Protein AF-A0A3D1KH87-F1 (afdb_monomer_lite)

Secondary structure (DSSP, 8-state):
-HHHHHHHHHHHHHHHHHHHTT---HHHHHHHHHHHHHHHHHHS-HHHHHHHHHHHHHHHHHHHHHHTT----------TT-TT--EE-TTB-SSS--SGGGTSS-SSS---B--SS--S-TT--EEEEEE-TT--EEEE--EEE--SSS------EEEEEEE--HHHHH-TTS-GGGSEEEEEEE-TTS-SSTT-EEEPPPEEEEEEESEEEEEE--

pLDDT: mean 90.21, std 9.19, range [55.97, 98.69]

Radius of gyration: 31.14 Å; chains: 1; bounding box: 70×43×82 Å

Sequence (218 aa):
MKEACDALDALVKADEEKVANKTATLADTTELLAATRAVRALYVDRDALDAEFAALLDSTKKTYSEALGSKVTLVTNATDDDKNCQLSSNAKEPSEGSFAGLIDGTTSTYFHSIYSAAGPGDGIYHNLQIDLKGNATNSFFYEFTGRNGSYCDTPNKFNIYATNDPDLGSDPNSEDSQWTLVSEVDEPTIPNSAEAHYTSPVIEMDNTYRYIRFSVIG

Foldseek 3Di:
DVVLVVQLVVLVVVQVVCVVVVNDDPVSVVSNVVSVVVCVCVVDVVVVVVVVVVVVVVVCVVCVCVVVVDADPLADAFAPPPPPHFKDKQFWAPPFAGSCQFPVPDLQGHTDGHDPDDGLDPPAFIKIKGQSDPPFAQKDKDKGWFHQDPQGCDFQWKWKWFDADVVQLVDNSHDSVVTHTQDTGHHPVQDSDGGRIDIGDMGGHPDGGRMMMITRDD

Structure (mmCIF, N/CA/C/O backbone):
data_AF-A0A3D1KH87-F1
#
_entry.id   AF-A0A3D1KH87-F1
#
loop_
_atom_site.group_PDB
_atom_site.id
_atom_site.type_symbol
_atom_site.label_atom_id
_atom_site.label_alt_id
_atom_site.label_comp_id
_atom_site.label_asym_id
_atom_site.label_entity_id
_atom_site.label_seq_id
_atom_site.pdbx_PDB_ins_code
_atom_site.Cartn_x
_atom_site.Cartn_y
_atom_site.Cartn_z
_atom_site.occupancy
_atom_site.B_iso_or_equiv
_atom_site.auth_seq_id
_atom_site.auth_comp_id
_atom_site.auth_asym_id
_atom_site.auth_atom_id
_atom_site.pdbx_PDB_model_num
ATOM 1 N N . MET A 1 1 ? -33.265 -1.569 39.944 1.00 83.12 1 MET A N 1
ATOM 2 C CA . MET A 1 1 ? -34.454 -0.763 39.582 1.00 83.12 1 MET A CA 1
ATOM 3 C C . MET A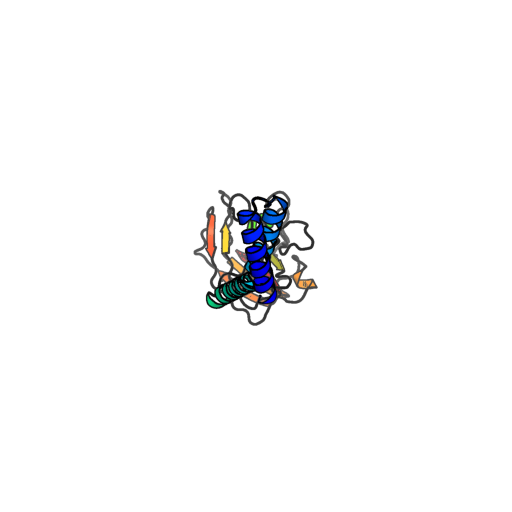 1 1 ? -35.431 -0.643 40.750 1.00 83.12 1 MET A C 1
ATOM 5 O O . MET A 1 1 ? -35.575 0.456 41.259 1.00 83.12 1 MET A O 1
ATOM 9 N N . LYS A 1 2 ? -36.035 -1.748 41.227 1.00 85.44 2 LYS A N 1
ATOM 10 C CA . LYS A 1 2 ? -37.026 -1.732 42.323 1.00 85.44 2 LYS A CA 1
ATOM 11 C C . LYS A 1 2 ? -36.547 -0.985 43.577 1.00 85.44 2 LYS A C 1
ATOM 13 O O . LYS A 1 2 ? -37.225 -0.073 44.017 1.00 85.44 2 LYS A O 1
ATOM 18 N N . GLU A 1 3 ? -35.364 -1.317 44.089 1.00 88.94 3 GLU A N 1
ATOM 19 C CA . GLU A 1 3 ? -34.808 -0.683 45.298 1.00 88.94 3 GLU A CA 1
ATOM 20 C C . GLU A 1 3 ? -34.596 0.833 45.138 1.00 88.94 3 GLU A C 1
ATOM 22 O O . GLU A 1 3 ? -34.863 1.596 46.059 1.00 88.94 3 GLU A O 1
ATOM 27 N N . ALA A 1 4 ? -34.176 1.288 43.952 1.00 89.06 4 ALA A N 1
ATOM 28 C CA . ALA A 1 4 ? -34.006 2.712 43.662 1.00 89.06 4 ALA A CA 1
ATOM 29 C C . ALA A 1 4 ? -35.353 3.447 43.548 1.00 89.06 4 ALA A C 1
ATOM 31 O O . ALA A 1 4 ? -35.460 4.590 43.984 1.00 89.06 4 ALA A O 1
ATOM 32 N N . CYS A 1 5 ? -36.380 2.794 42.994 1.00 89.75 5 CYS A N 1
ATOM 33 C CA . CYS A 1 5 ? -37.744 3.325 42.975 1.00 89.75 5 CYS A CA 1
ATOM 34 C C . CYS A 1 5 ? -38.337 3.398 44.386 1.00 89.75 5 CYS A C 1
ATOM 36 O O . CYS A 1 5 ? -38.860 4.441 44.755 1.00 89.75 5 CYS A O 1
ATOM 38 N N . ASP A 1 6 ? -38.185 2.341 45.191 1.00 94.19 6 ASP A N 1
ATOM 39 C CA . ASP A 1 6 ? -38.659 2.317 46.580 1.00 94.19 6 ASP A CA 1
ATOM 40 C C . ASP A 1 6 ? -37.991 3.438 47.409 1.00 94.19 6 ASP A C 1
ATOM 42 O O . ASP A 1 6 ? -38.647 4.103 48.212 1.00 94.19 6 ASP A O 1
ATOM 46 N N . ALA A 1 7 ? -36.691 3.682 47.193 1.00 92.75 7 ALA A N 1
ATOM 47 C CA . ALA A 1 7 ? -35.950 4.762 47.846 1.00 92.75 7 ALA A CA 1
ATOM 48 C C . ALA A 1 7 ? -36.416 6.160 47.399 1.00 92.75 7 ALA A C 1
ATOM 50 O O . ALA A 1 7 ? -36.548 7.055 48.234 1.00 92.75 7 ALA A O 1
ATOM 51 N N . LEU A 1 8 ? -36.695 6.349 46.104 1.00 94.62 8 LEU A N 1
ATOM 52 C CA . LEU A 1 8 ? -37.249 7.600 45.581 1.00 94.62 8 LEU A CA 1
ATOM 53 C C . LEU A 1 8 ? -38.653 7.865 46.144 1.00 94.62 8 LEU A C 1
ATOM 55 O O . LEU A 1 8 ? -38.916 8.972 46.602 1.00 94.62 8 LEU A O 1
ATOM 59 N N . ASP A 1 9 ? -39.523 6.854 46.182 1.00 95.75 9 ASP A N 1
ATOM 60 C CA . ASP A 1 9 ? -40.878 6.969 46.734 1.00 95.75 9 ASP A CA 1
ATOM 61 C C . ASP A 1 9 ? -40.866 7.332 48.227 1.00 95.75 9 ASP A C 1
ATOM 63 O O . ASP A 1 9 ? -41.700 8.113 48.692 1.00 95.75 9 ASP A O 1
ATOM 67 N N . ALA A 1 10 ? -39.922 6.777 48.994 1.00 94.56 10 ALA A N 1
ATOM 68 C CA . ALA A 1 10 ? -39.749 7.112 50.405 1.00 94.56 10 ALA A CA 1
ATOM 69 C C . ALA A 1 10 ? -39.297 8.569 50.601 1.00 94.56 10 ALA A C 1
ATOM 71 O O . ALA A 1 10 ? -39.829 9.260 51.472 1.00 94.56 10 ALA A O 1
ATOM 72 N N . LEU A 1 11 ? -38.360 9.046 49.774 1.00 96.31 11 LEU A N 1
ATOM 73 C CA . LEU A 1 11 ? -37.877 10.429 49.809 1.00 96.31 11 LEU A CA 1
ATOM 74 C C . LEU A 1 11 ? -38.956 11.430 49.394 1.00 96.31 11 LEU A C 1
ATOM 76 O O . LEU A 1 11 ? -39.132 12.434 50.074 1.00 96.31 11 LEU A O 1
ATOM 80 N N . VAL A 1 12 ? -39.733 11.132 48.348 1.00 95.88 12 VAL A N 1
ATOM 81 C CA . VAL A 1 12 ? -40.860 11.978 47.919 1.00 95.88 12 VAL A CA 1
ATOM 82 C C . VAL A 1 12 ? -41.855 12.175 49.062 1.00 95.88 12 VAL A C 1
ATOM 84 O O . VAL A 1 12 ? -42.206 13.310 49.369 1.00 95.88 12 VAL A O 1
ATOM 87 N N . LYS A 1 13 ? -42.250 11.096 49.751 1.00 96.00 13 LYS A N 1
ATOM 88 C CA . LYS A 1 13 ? -43.166 11.184 50.902 1.00 96.00 13 LYS A CA 1
ATOM 89 C C . LYS A 1 13 ? -42.586 12.012 52.051 1.00 96.00 13 LYS A C 1
ATOM 91 O O . LYS A 1 13 ? -43.291 12.830 52.635 1.00 96.00 13 LYS A O 1
ATOM 96 N N . ALA A 1 14 ? -41.306 11.816 52.371 1.00 94.12 14 ALA A N 1
ATOM 97 C CA . ALA A 1 14 ? -40.639 12.571 53.431 1.00 94.12 14 ALA A CA 1
ATOM 98 C C . ALA A 1 14 ? -40.530 14.069 53.095 1.00 94.12 14 ALA A C 1
ATOM 100 O O . ALA A 1 14 ? -40.721 14.923 53.964 1.00 94.12 14 ALA A O 1
ATOM 101 N N . ASP A 1 15 ? -40.254 14.402 51.836 1.00 95.69 15 ASP A N 1
ATOM 102 C CA . ASP A 1 15 ? -40.135 15.785 51.384 1.00 95.69 15 ASP A CA 1
ATOM 103 C C . ASP A 1 15 ? -41.500 16.479 51.281 1.00 95.69 15 ASP A C 1
ATOM 105 O O . ASP A 1 15 ? -41.604 17.657 51.628 1.00 95.69 15 ASP A O 1
ATOM 109 N N . GLU A 1 16 ? -42.571 15.765 50.917 1.00 94.44 16 GLU A N 1
ATOM 110 C CA . GLU A 1 16 ? -43.953 16.269 50.983 1.00 94.44 16 GLU A CA 1
ATOM 111 C C . GLU A 1 16 ? -44.334 16.705 52.409 1.00 94.44 16 GLU A C 1
ATOM 113 O O . GLU A 1 16 ? -44.883 17.797 52.601 1.00 94.44 16 GLU A O 1
ATOM 118 N N . GLU A 1 17 ? -43.982 15.910 53.426 1.00 94.44 17 GLU A N 1
ATOM 119 C CA . GLU A 1 17 ? -44.198 16.260 54.837 1.00 94.44 17 GLU A CA 1
ATOM 120 C C . GLU A 1 17 ? -43.386 17.493 55.258 1.00 94.44 17 GLU A C 1
ATOM 122 O O . GLU A 1 17 ? -43.904 18.388 55.937 1.00 94.44 17 GLU A O 1
ATOM 127 N N . LYS A 1 18 ? -42.117 17.587 54.842 1.00 93.25 18 LYS A N 1
ATOM 128 C CA . LYS A 1 18 ? -41.263 18.753 55.133 1.00 93.25 18 LYS A CA 1
ATOM 129 C C . LYS A 1 18 ? -41.767 20.022 54.448 1.00 93.25 18 LYS A C 1
ATOM 131 O O . LYS A 1 18 ? -41.725 21.099 55.044 1.00 93.25 18 LYS A O 1
ATOM 136 N N . VAL A 1 19 ? -42.277 19.922 53.222 1.00 93.56 19 VAL A N 1
ATOM 137 C CA . VAL A 1 19 ? -42.893 21.048 52.502 1.00 93.56 19 VAL A CA 1
ATOM 138 C C . VAL A 1 19 ? -44.159 21.512 53.219 1.00 93.56 19 VAL A C 1
ATOM 140 O O . VAL A 1 19 ? -44.301 22.709 53.479 1.00 93.56 19 VAL A O 1
ATOM 143 N N . ALA A 1 20 ? -45.042 20.588 53.609 1.00 94.50 20 ALA A N 1
ATOM 144 C CA . ALA A 1 20 ? -46.263 20.909 54.351 1.00 94.50 20 ALA A CA 1
ATOM 145 C C . ALA A 1 20 ? -45.963 21.617 55.684 1.00 94.50 20 ALA A C 1
ATOM 147 O O . ALA A 1 20 ? -46.640 22.580 56.054 1.00 94.50 20 ALA A O 1
ATOM 148 N N . ASN A 1 21 ? -44.897 21.192 56.365 1.00 95.00 21 ASN A N 1
ATOM 149 C CA . ASN A 1 21 ? -44.450 21.764 57.634 1.00 95.00 21 ASN A CA 1
ATOM 150 C C . ASN A 1 21 ? -43.532 22.990 57.484 1.00 95.00 21 ASN A C 1
ATOM 152 O O . ASN A 1 21 ? -43.135 23.574 58.492 1.00 95.00 21 ASN A O 1
ATOM 156 N N . LYS A 1 22 ? -43.214 23.416 56.252 1.00 94.06 22 LYS A N 1
ATOM 157 C CA . LYS A 1 22 ? -42.279 24.518 55.946 1.00 94.06 22 LYS A CA 1
ATOM 158 C C . LYS A 1 22 ? -40.879 24.321 56.546 1.00 94.06 22 LYS A C 1
ATOM 160 O O . LYS A 1 22 ? -40.219 25.289 56.916 1.00 94.06 22 LYS A O 1
ATOM 165 N N . THR A 1 23 ? -40.430 23.074 56.640 1.00 95.25 23 THR A N 1
ATOM 166 C CA . THR A 1 23 ? -39.118 22.682 57.178 1.00 95.25 23 THR A CA 1
ATOM 167 C C . THR A 1 23 ? -38.153 22.170 56.110 1.00 95.25 23 THR A C 1
ATOM 169 O O . THR A 1 23 ? -37.029 21.814 56.448 1.00 95.25 23 THR A O 1
ATOM 172 N N . ALA A 1 24 ? -38.563 22.140 54.838 1.00 92.00 24 ALA A N 1
ATOM 173 C CA . ALA A 1 24 ? -37.713 21.714 53.730 1.00 92.00 24 ALA A CA 1
ATOM 174 C C . ALA A 1 24 ? -36.464 22.603 53.570 1.00 92.00 24 ALA A C 1
ATOM 176 O O . ALA A 1 24 ? -36.507 23.826 53.727 1.00 92.00 24 ALA A O 1
ATOM 177 N N . THR A 1 25 ? -35.351 21.971 53.220 1.00 94.50 25 THR A N 1
ATOM 178 C CA . THR A 1 25 ? -34.013 22.555 53.120 1.00 94.50 25 THR A CA 1
ATOM 179 C C . THR A 1 25 ? -33.356 22.226 51.776 1.00 94.50 25 THR A C 1
ATOM 181 O O . THR A 1 25 ? -33.839 21.418 50.983 1.00 94.50 25 THR A O 1
ATOM 184 N N . LEU A 1 26 ? -32.194 22.834 51.520 1.00 89.50 26 LEU A N 1
ATOM 185 C CA . LEU A 1 26 ? -31.379 22.524 50.341 1.00 89.50 26 LEU A CA 1
ATOM 186 C C . LEU A 1 26 ? -30.846 21.076 50.344 1.00 89.50 26 LEU A C 1
ATOM 188 O O . LEU A 1 26 ? -30.618 20.506 49.274 1.00 89.50 26 LEU A O 1
ATOM 192 N N . ALA A 1 27 ? -30.654 20.479 51.526 1.00 92.81 27 ALA A N 1
ATOM 193 C CA . ALA A 1 27 ? -30.205 19.093 51.655 1.00 92.81 27 ALA A CA 1
ATOM 194 C C . ALA A 1 27 ? -31.254 18.124 51.093 1.00 92.81 27 ALA A C 1
ATOM 196 O O . ALA A 1 27 ? -30.914 17.265 50.286 1.00 92.81 27 ALA A O 1
ATOM 197 N N . ASP A 1 28 ? -32.530 18.365 51.398 1.00 92.19 28 ASP A N 1
ATOM 198 C CA . ASP A 1 28 ? -33.661 17.565 50.910 1.00 92.19 28 ASP A CA 1
ATOM 199 C C . ASP A 1 28 ? -33.734 17.583 49.373 1.00 92.19 28 ASP A C 1
ATOM 201 O O . ASP A 1 28 ? -33.778 16.549 48.710 1.00 92.19 28 ASP A O 1
ATOM 205 N N . THR A 1 29 ? -33.572 18.770 48.776 1.00 85.19 29 THR A N 1
ATOM 206 C CA . THR A 1 29 ? -33.500 18.917 47.308 1.00 85.19 29 THR A CA 1
ATOM 207 C C . THR A 1 29 ? -32.316 18.152 46.705 1.00 85.19 29 THR A C 1
ATOM 209 O O . THR A 1 29 ? -32.410 17.607 45.602 1.00 85.19 29 THR A O 1
ATOM 212 N N . THR A 1 30 ? -31.185 18.109 47.412 1.00 90.56 30 THR A N 1
ATOM 213 C CA . THR A 1 30 ? -29.976 17.409 46.957 1.00 90.56 30 THR A CA 1
ATOM 214 C C . THR A 1 30 ? -30.171 15.893 46.988 1.00 90.56 30 THR A C 1
ATOM 216 O O . THR A 1 30 ? -29.791 15.208 46.035 1.00 90.56 30 THR A O 1
ATOM 219 N N . GLU A 1 31 ? -30.806 15.371 48.037 1.00 93.50 31 GLU A N 1
ATOM 220 C CA . GLU A 1 31 ? -31.117 13.947 48.194 1.00 93.50 31 GLU A CA 1
ATOM 221 C C . GLU A 1 31 ? -32.151 13.473 47.166 1.00 93.50 31 GLU A C 1
ATOM 223 O O . GLU A 1 31 ? -31.927 12.466 46.487 1.00 93.50 31 GLU A O 1
ATOM 228 N N . LEU A 1 32 ? -33.221 14.245 46.950 1.00 90.81 32 LEU A N 1
ATOM 229 C CA . LEU A 1 32 ? -34.233 13.952 45.933 1.00 90.81 32 LEU A CA 1
ATOM 230 C C . LEU A 1 32 ? -33.633 13.928 44.518 1.00 90.81 32 LEU A C 1
ATOM 232 O O . LEU A 1 32 ? -33.934 13.041 43.711 1.00 90.81 32 LEU A O 1
ATOM 236 N N . LEU A 1 33 ? -32.729 14.867 44.214 1.00 87.56 33 LEU A N 1
ATOM 237 C CA . LEU A 1 33 ? -32.013 14.910 42.937 1.00 87.56 33 LEU A CA 1
ATOM 238 C C . LEU A 1 33 ? -31.090 13.695 42.757 1.00 87.56 33 LEU A C 1
ATOM 240 O O . LEU A 1 33 ? -31.002 13.150 41.654 1.00 87.56 33 LEU A O 1
ATOM 244 N N . ALA A 1 34 ? -30.415 13.255 43.820 1.00 90.25 34 ALA A N 1
ATOM 245 C CA . ALA A 1 34 ? -29.562 12.069 43.794 1.00 90.25 34 ALA A CA 1
ATOM 246 C C . ALA A 1 34 ? -30.377 10.782 43.570 1.00 90.25 34 ALA A C 1
ATOM 248 O O . ALA A 1 34 ? -30.033 9.992 42.688 1.00 90.25 34 ALA A O 1
ATOM 249 N N . ALA A 1 35 ? -31.494 10.606 44.281 1.00 90.00 35 ALA A N 1
ATOM 250 C CA . ALA A 1 35 ? -32.382 9.453 44.115 1.00 90.00 35 ALA A CA 1
ATOM 251 C C . ALA A 1 35 ? -33.020 9.406 42.717 1.00 90.00 35 ALA A C 1
ATOM 253 O O . ALA A 1 35 ? -33.053 8.356 42.072 1.00 90.00 35 ALA A O 1
ATOM 254 N N . THR A 1 36 ? -33.423 10.564 42.188 1.00 86.38 36 THR A N 1
ATOM 255 C CA . THR A 1 36 ? -33.933 10.685 40.813 1.00 86.38 36 THR A CA 1
ATOM 256 C C . THR A 1 36 ? -32.880 10.264 39.782 1.00 86.38 36 THR A C 1
ATOM 258 O O . THR A 1 36 ? -33.194 9.568 38.813 1.00 86.38 36 THR A O 1
ATOM 261 N N . ARG A 1 37 ? -31.606 10.638 39.980 1.00 85.12 37 ARG A N 1
ATOM 262 C CA . ARG A 1 37 ? -30.495 10.207 39.110 1.00 85.12 37 ARG A CA 1
ATOM 263 C C . ARG A 1 37 ? -30.241 8.702 39.196 1.00 85.12 37 ARG A C 1
ATOM 265 O O . ARG A 1 37 ? -30.000 8.092 38.159 1.00 85.12 37 ARG A O 1
ATOM 272 N N . ALA A 1 38 ? -30.341 8.107 40.384 1.00 85.56 38 ALA A N 1
ATOM 273 C CA . ALA A 1 38 ? -30.165 6.668 40.579 1.00 85.56 38 ALA A CA 1
ATOM 274 C C . ALA A 1 38 ? -31.243 5.845 39.852 1.00 85.56 38 ALA A C 1
ATOM 276 O O . ALA A 1 38 ? -30.922 4.868 39.178 1.00 85.56 38 ALA A O 1
ATOM 277 N N . VAL A 1 39 ? -32.511 6.273 39.907 1.00 84.56 39 VAL A N 1
ATOM 278 C CA . VAL A 1 39 ? -33.587 5.652 39.112 1.00 84.56 39 VAL A CA 1
ATOM 279 C C . VAL A 1 39 ? -33.320 5.824 37.618 1.00 84.56 39 VAL A C 1
ATOM 281 O O . VAL A 1 39 ? -33.422 4.862 36.863 1.00 84.56 39 VAL A O 1
ATOM 284 N N . ARG A 1 40 ? -32.919 7.023 37.179 1.00 81.12 40 ARG A N 1
ATOM 285 C CA . ARG A 1 40 ? -32.660 7.316 35.760 1.00 81.12 40 ARG A CA 1
ATOM 286 C C . ARG A 1 40 ? -31.506 6.499 35.170 1.00 81.12 40 ARG A C 1
ATOM 288 O O . ARG A 1 40 ? -31.594 6.131 34.004 1.00 81.12 40 ARG A O 1
ATOM 295 N N . ALA A 1 41 ? -30.474 6.206 35.958 1.00 77.00 41 ALA A N 1
ATOM 296 C CA . ALA A 1 41 ? -29.354 5.351 35.559 1.00 77.00 41 ALA A CA 1
ATOM 297 C C . ALA A 1 41 ? -29.753 3.873 35.386 1.00 77.00 41 ALA A C 1
ATOM 299 O O . ALA A 1 41 ? -29.131 3.161 34.612 1.00 77.00 41 ALA A O 1
ATOM 300 N N . LEU A 1 42 ? -30.799 3.415 36.086 1.00 77.88 42 LEU A N 1
ATOM 301 C CA . LEU A 1 42 ? -31.300 2.034 36.017 1.00 77.88 42 LEU A CA 1
ATOM 302 C C . LEU A 1 42 ? -32.488 1.866 35.058 1.00 77.88 42 LEU A C 1
ATOM 304 O O . LEU A 1 42 ? -32.796 0.745 34.660 1.00 77.88 42 LEU A O 1
ATOM 308 N N . TYR A 1 43 ? -33.184 2.960 34.731 1.00 71.31 43 TYR A N 1
ATOM 309 C CA . TYR A 1 43 ? -34.368 2.964 33.865 1.00 71.31 43 TYR A CA 1
ATOM 310 C C . TYR A 1 43 ? -34.020 2.694 32.398 1.00 71.31 43 TYR A C 1
ATOM 312 O O . TYR A 1 43 ? -34.811 2.104 31.668 1.00 71.31 43 TYR A O 1
ATOM 320 N N . VAL A 1 44 ? -32.827 3.108 31.976 1.00 70.94 44 VAL A N 1
ATOM 321 C CA . VAL A 1 44 ? -32.215 2.718 30.708 1.00 70.94 44 VAL A CA 1
ATOM 322 C C . VAL A 1 44 ? -30.753 2.464 31.019 1.00 70.94 44 VAL A C 1
ATOM 324 O O . VAL A 1 44 ? -30.056 3.399 31.410 1.00 70.94 44 VAL A O 1
ATOM 327 N N . ASP A 1 45 ? -30.305 1.223 30.850 1.00 77.31 45 ASP A N 1
ATOM 328 C CA . ASP A 1 45 ? -28.885 0.880 30.889 1.00 77.31 45 ASP A CA 1
ATOM 329 C C . ASP A 1 45 ? -28.219 1.472 29.641 1.00 77.31 45 ASP A C 1
ATOM 331 O O . ASP A 1 45 ? -28.062 0.819 28.609 1.00 77.31 45 ASP A O 1
ATOM 335 N N . ARG A 1 46 ? -27.972 2.787 29.686 1.00 70.69 46 ARG A N 1
ATOM 336 C CA . ARG A 1 46 ? -27.433 3.533 28.545 1.00 70.69 46 ARG A CA 1
ATOM 337 C C . ARG A 1 46 ? -26.037 3.048 28.203 1.00 70.69 46 ARG A C 1
ATOM 339 O O . ARG A 1 46 ? -25.709 3.035 27.031 1.00 70.69 46 ARG A O 1
ATOM 346 N N . ASP A 1 47 ? -25.280 2.595 29.196 1.00 74.44 47 ASP A N 1
ATOM 347 C CA . ASP A 1 47 ? -23.942 2.057 28.993 1.00 74.44 47 ASP A CA 1
ATOM 348 C C . ASP A 1 47 ? -24.004 0.730 28.222 1.00 74.44 47 ASP A C 1
ATOM 350 O O . ASP A 1 47 ? -23.274 0.556 27.246 1.00 74.44 47 ASP A O 1
ATOM 354 N N . ALA A 1 48 ? -24.920 -0.180 28.583 1.00 80.12 48 ALA A N 1
ATOM 355 C CA . ALA A 1 48 ? -25.143 -1.403 27.811 1.00 80.12 48 ALA A CA 1
ATOM 356 C C . ALA A 1 48 ? -25.671 -1.110 26.402 1.00 80.12 48 ALA A C 1
ATOM 358 O O . ALA A 1 48 ? -25.225 -1.732 25.441 1.00 80.12 48 ALA A O 1
ATOM 359 N N . LEU A 1 49 ? -26.581 -0.144 26.265 1.00 77.44 49 LEU A N 1
ATOM 360 C CA . LEU A 1 49 ? -27.136 0.252 24.972 1.00 77.44 49 LEU A CA 1
ATOM 361 C C . LEU A 1 49 ? -26.083 0.915 24.068 1.00 77.44 49 LEU A C 1
ATOM 363 O O . LEU A 1 49 ? -26.034 0.632 22.876 1.00 77.44 49 LEU A O 1
ATOM 367 N N . ASP A 1 50 ? -25.222 1.769 24.619 1.00 78.50 50 ASP A N 1
ATOM 368 C CA . ASP A 1 50 ? -24.124 2.409 23.892 1.00 78.50 50 ASP A CA 1
ATOM 369 C C . ASP A 1 50 ? -23.069 1.370 23.483 1.00 78.50 50 ASP A C 1
ATOM 371 O O . ASP A 1 50 ? -22.562 1.416 22.360 1.00 78.50 50 ASP A O 1
ATOM 375 N N . ALA A 1 51 ? -22.785 0.385 24.343 1.00 76.62 51 ALA A N 1
ATOM 376 C CA . ALA A 1 51 ? -21.928 -0.749 24.005 1.00 76.62 51 ALA A CA 1
ATOM 377 C C . ALA A 1 51 ? -22.535 -1.616 22.888 1.00 76.62 51 ALA A C 1
ATOM 379 O O . ALA A 1 51 ? -21.829 -2.015 21.960 1.00 76.62 51 ALA A O 1
ATOM 380 N N . GLU A 1 52 ? -23.843 -1.871 22.939 1.00 85.25 52 GLU A N 1
ATOM 381 C CA . GLU A 1 52 ? -24.566 -2.617 21.910 1.00 85.25 52 GLU A CA 1
ATOM 382 C C . GLU A 1 52 ? -24.592 -1.850 20.581 1.00 85.25 52 GLU A C 1
ATOM 384 O O . GLU A 1 52 ? -24.305 -2.432 19.537 1.00 85.25 52 GLU A O 1
ATOM 389 N N . PHE A 1 53 ? -24.826 -0.534 20.599 1.00 80.50 53 PHE A N 1
ATOM 390 C CA . PHE A 1 53 ? -24.752 0.307 19.403 1.00 80.50 53 PHE A CA 1
ATOM 391 C C . PHE A 1 53 ? -23.341 0.405 18.826 1.00 80.50 53 PHE A C 1
ATOM 393 O O . PHE A 1 53 ? -23.195 0.383 17.604 1.00 80.50 53 PHE A O 1
ATOM 400 N N . ALA A 1 54 ? -22.305 0.480 19.662 1.00 79.00 54 ALA A N 1
ATOM 401 C CA . ALA A 1 54 ? -20.920 0.444 19.205 1.00 79.00 54 ALA A CA 1
ATOM 402 C C . ALA A 1 54 ? -20.598 -0.895 18.523 1.00 79.00 54 ALA A C 1
ATOM 404 O O . ALA A 1 54 ? -20.059 -0.907 17.417 1.00 79.00 54 ALA A O 1
ATOM 405 N N . ALA A 1 55 ? -21.015 -2.014 19.124 1.00 81.00 55 ALA A N 1
ATOM 406 C CA . ALA A 1 55 ? -20.859 -3.342 18.537 1.00 81.00 55 ALA A CA 1
ATOM 407 C C . ALA A 1 55 ? -21.644 -3.490 17.223 1.00 81.00 55 ALA A C 1
ATOM 409 O O . ALA A 1 55 ? -21.133 -4.059 16.255 1.00 81.00 55 ALA A O 1
ATOM 410 N N . LEU A 1 56 ? -22.864 -2.945 17.153 1.00 85.19 56 LEU A N 1
ATOM 411 C CA . LEU A 1 56 ? -23.666 -2.932 15.931 1.00 85.19 56 LEU A CA 1
ATOM 412 C C . LEU A 1 56 ? -23.006 -2.086 14.841 1.00 85.19 56 LEU A C 1
ATOM 414 O O . LEU A 1 56 ? -22.979 -2.503 13.687 1.00 85.19 56 LEU A O 1
ATOM 418 N N . LEU A 1 57 ? -22.462 -0.919 15.189 1.00 82.31 57 LEU A N 1
ATOM 419 C CA . LEU A 1 57 ? -21.761 -0.038 14.260 1.00 82.31 57 LEU A CA 1
ATOM 420 C C . LEU A 1 57 ? -20.501 -0.710 13.706 1.00 82.31 57 LEU A C 1
ATOM 422 O O . LEU A 1 57 ? -20.270 -0.653 12.500 1.00 82.31 57 LEU A O 1
ATOM 426 N N . ASP A 1 58 ? -19.720 -1.379 14.550 1.00 78.25 58 ASP A N 1
ATOM 427 C CA . ASP A 1 58 ? -18.525 -2.114 14.126 1.00 78.25 58 ASP A CA 1
ATOM 428 C C . ASP A 1 58 ? -18.877 -3.326 13.259 1.00 78.25 58 ASP A C 1
ATOM 430 O O . ASP A 1 58 ? -18.278 -3.522 12.200 1.00 78.25 58 ASP A O 1
ATOM 434 N N . SER A 1 59 ? -19.907 -4.088 13.637 1.00 71.69 59 SER A N 1
ATOM 435 C CA . SER A 1 59 ? -20.445 -5.180 12.819 1.00 71.69 59 SER A CA 1
ATOM 436 C C . SER A 1 59 ? -20.964 -4.674 11.471 1.00 71.69 59 SER A C 1
ATOM 438 O O . SER A 1 59 ? -20.702 -5.278 10.432 1.00 71.69 59 SER A O 1
ATOM 440 N N . THR A 1 60 ? -21.633 -3.518 11.459 1.00 70.12 60 THR A N 1
ATOM 441 C CA . THR A 1 60 ? -22.153 -2.893 10.237 1.00 70.12 60 THR A CA 1
ATOM 442 C C . THR A 1 60 ? -21.019 -2.397 9.351 1.00 70.12 60 THR A C 1
ATOM 444 O O . THR A 1 60 ? -21.066 -2.645 8.156 1.00 70.12 60 THR A O 1
ATOM 447 N N . LYS A 1 61 ? -19.972 -1.765 9.900 1.00 66.75 61 LYS A N 1
ATOM 448 C CA . LYS A 1 61 ? -18.774 -1.366 9.138 1.00 66.75 61 LYS A CA 1
ATOM 449 C C . LYS A 1 61 ? -18.066 -2.574 8.540 1.00 66.75 61 LYS A C 1
ATOM 451 O O . LYS A 1 61 ? -17.726 -2.548 7.366 1.00 66.75 61 LYS A O 1
ATOM 456 N N . LYS A 1 62 ? -17.878 -3.635 9.328 1.00 63.97 62 LYS A N 1
ATOM 457 C CA . LYS A 1 62 ? -17.259 -4.883 8.873 1.00 63.97 62 LYS A CA 1
ATOM 458 C C . LYS A 1 62 ? -18.069 -5.520 7.744 1.00 63.97 62 LYS A C 1
ATOM 460 O O . LYS A 1 62 ? -17.528 -5.768 6.675 1.00 63.97 62 LYS A O 1
ATOM 465 N N . THR A 1 63 ? -19.372 -5.686 7.955 1.00 68.00 63 THR A N 1
ATOM 466 C CA . THR A 1 63 ? -20.291 -6.254 6.960 1.00 68.00 63 THR A CA 1
ATOM 467 C C . THR A 1 63 ? -20.389 -5.365 5.720 1.00 68.00 63 THR A C 1
ATOM 469 O O . THR A 1 63 ? -20.442 -5.878 4.615 1.00 68.00 63 THR A O 1
ATOM 472 N N . TYR A 1 64 ? -20.375 -4.037 5.870 1.00 62.66 64 TYR A N 1
ATOM 473 C CA . TYR A 1 64 ? -20.357 -3.077 4.762 1.00 62.66 64 TYR A CA 1
ATOM 474 C C . TYR A 1 64 ? -19.068 -3.192 3.936 1.00 62.66 64 TYR A C 1
ATOM 476 O O . TYR A 1 64 ? -19.137 -3.240 2.710 1.00 62.66 64 TYR A O 1
ATOM 484 N N . SER A 1 65 ? -17.907 -3.306 4.588 1.00 56.28 65 SER A N 1
ATOM 485 C CA . SER A 1 65 ? -16.614 -3.527 3.926 1.00 56.28 65 SER A CA 1
ATOM 486 C C . SER A 1 65 ? -16.548 -4.877 3.204 1.00 56.28 65 SER A C 1
ATOM 488 O O . SER A 1 65 ? -16.070 -4.939 2.073 1.00 56.28 65 SER A O 1
ATOM 490 N N . GLU A 1 66 ? -17.065 -5.940 3.826 1.00 58.22 66 GLU A N 1
ATOM 491 C CA . GLU A 1 66 ? -17.127 -7.293 3.254 1.00 58.22 66 GLU A CA 1
ATOM 492 C C . GLU A 1 66 ? -18.142 -7.391 2.097 1.00 58.22 66 GLU A C 1
ATOM 494 O O . GLU A 1 66 ? -17.851 -7.997 1.070 1.00 58.22 66 GLU A O 1
ATOM 499 N N . ALA A 1 67 ? -19.318 -6.765 2.224 1.00 57.56 67 ALA A N 1
ATOM 500 C CA . ALA A 1 67 ? -20.411 -6.857 1.251 1.00 57.56 67 ALA A CA 1
ATOM 501 C C . ALA A 1 67 ? -20.208 -5.997 -0.005 1.00 57.56 67 ALA A C 1
ATOM 503 O O . ALA A 1 67 ? -20.795 -6.299 -1.043 1.00 57.56 67 ALA A O 1
ATOM 504 N N . LEU A 1 68 ? -19.405 -4.932 0.070 1.00 56.28 68 LEU A N 1
ATOM 505 C CA . LEU A 1 68 ? -19.124 -4.063 -1.079 1.00 56.28 68 LEU A CA 1
ATOM 506 C C . LEU A 1 68 ? -17.844 -4.423 -1.838 1.00 56.28 68 LEU A C 1
ATOM 508 O O . LEU A 1 68 ? -17.546 -3.758 -2.827 1.00 56.28 68 LEU A O 1
ATOM 512 N N . GLY A 1 69 ? -17.072 -5.423 -1.389 1.00 56.59 69 GLY A N 1
ATOM 513 C CA . GLY A 1 69 ? -15.756 -5.714 -1.978 1.00 56.59 69 GLY A CA 1
ATOM 514 C C . GLY A 1 69 ? -14.843 -4.481 -1.982 1.00 56.59 69 GLY A C 1
ATOM 515 O O . GLY A 1 69 ? -14.097 -4.250 -2.931 1.00 56.59 69 GLY A O 1
ATOM 516 N N . SER A 1 70 ? -14.989 -3.615 -0.975 1.00 55.97 70 SER A N 1
ATOM 517 C CA . SER A 1 70 ? -14.488 -2.245 -1.040 1.00 55.97 70 SER A CA 1
ATOM 518 C C . SER A 1 70 ? -12.982 -2.201 -0.805 1.00 55.97 70 SER A C 1
ATOM 520 O O . SER A 1 70 ? -12.487 -2.800 0.146 1.00 55.97 70 SER A O 1
ATOM 522 N N . LYS A 1 71 ? -12.288 -1.439 -1.660 1.00 67.50 71 LYS A N 1
ATOM 523 C CA . LYS A 1 71 ? -10.862 -1.079 -1.624 1.00 67.50 71 LYS A CA 1
ATOM 524 C C . LYS A 1 71 ? -10.284 -1.076 -0.194 1.00 67.50 71 LYS A C 1
ATOM 526 O O . LYS A 1 71 ? -10.414 -0.083 0.519 1.00 67.50 71 LYS A O 1
ATOM 531 N N . VAL A 1 72 ? -9.660 -2.173 0.240 1.00 77.56 72 VAL A N 1
ATOM 532 C CA . VAL A 1 72 ? -8.913 -2.201 1.506 1.00 77.56 72 VAL A CA 1
ATOM 533 C C . VAL A 1 72 ? -7.561 -1.554 1.244 1.00 77.56 72 VAL A C 1
ATOM 535 O O . VAL A 1 72 ? -6.802 -2.028 0.403 1.00 77.56 72 VAL A O 1
ATOM 538 N N . THR A 1 73 ? -7.249 -0.468 1.947 1.00 86.12 73 THR A N 1
ATOM 539 C CA . THR A 1 73 ? -5.924 0.150 1.865 1.00 86.12 73 THR A CA 1
ATOM 540 C C . THR A 1 73 ? -4.882 -0.813 2.429 1.00 86.12 73 THR A C 1
ATOM 542 O O . THR A 1 73 ? -4.847 -1.060 3.633 1.00 86.12 73 THR A O 1
ATOM 545 N N . LEU A 1 74 ? -4.026 -1.355 1.561 1.00 91.56 74 LEU A N 1
ATOM 546 C CA . LEU A 1 74 ? -2.974 -2.293 1.963 1.00 91.56 74 LEU A CA 1
ATOM 547 C C . LEU A 1 74 ? -1.659 -1.598 2.353 1.00 91.56 74 LEU A C 1
ATOM 549 O O . LEU A 1 74 ? -0.863 -2.154 3.113 1.00 91.56 74 LEU A O 1
ATOM 553 N N . VAL A 1 75 ? -1.440 -0.376 1.858 1.00 94.94 75 VAL A N 1
ATOM 554 C CA . VAL A 1 75 ? -0.255 0.444 2.139 1.00 94.94 75 VAL A CA 1
ATOM 555 C C . VAL A 1 75 ? -0.671 1.646 2.976 1.00 94.94 75 VAL A C 1
ATOM 557 O O . VAL A 1 75 ? -1.386 2.526 2.512 1.00 94.94 75 VAL A O 1
ATOM 560 N N . THR A 1 76 ? -0.230 1.664 4.228 1.00 94.31 76 THR A N 1
ATOM 561 C CA . THR A 1 76 ? -0.576 2.688 5.229 1.00 94.31 76 THR A CA 1
ATOM 562 C C . THR A 1 76 ? 0.635 3.417 5.795 1.00 94.31 76 THR A C 1
ATOM 564 O O . THR A 1 76 ? 0.485 4.519 6.314 1.00 94.31 76 THR A O 1
ATOM 567 N N . ASN A 1 77 ? 1.832 2.832 5.693 1.00 95.00 77 ASN A N 1
ATOM 568 C CA . ASN A 1 77 ? 3.069 3.483 6.101 1.00 95.00 77 ASN A CA 1
ATOM 569 C C . ASN A 1 77 ? 4.063 3.526 4.943 1.00 95.00 77 ASN A C 1
ATOM 571 O O . ASN A 1 77 ? 4.604 2.498 4.536 1.00 95.00 77 ASN A O 1
ATOM 575 N N . ALA A 1 78 ? 4.321 4.734 4.464 1.00 97.12 78 ALA A N 1
ATOM 576 C CA . ALA A 1 78 ? 5.286 5.034 3.420 1.00 97.12 78 ALA A CA 1
ATOM 577 C C . ALA A 1 78 ? 6.312 6.074 3.904 1.00 97.12 78 ALA A C 1
ATOM 579 O O . ALA A 1 78 ? 6.822 6.862 3.121 1.00 97.12 78 ALA A O 1
ATOM 580 N N . THR A 1 79 ? 6.571 6.137 5.212 1.00 96.75 79 THR A N 1
ATOM 581 C CA . THR A 1 79 ? 7.534 7.090 5.771 1.00 96.75 79 THR A CA 1
ATOM 582 C C . THR A 1 79 ? 8.949 6.608 5.478 1.00 96.75 79 THR A C 1
ATOM 584 O O . THR A 1 79 ? 9.356 5.555 5.968 1.00 96.75 79 THR A O 1
ATOM 587 N N . ASP A 1 80 ? 9.702 7.376 4.695 1.00 93.88 80 ASP A N 1
ATOM 588 C CA . ASP A 1 80 ? 11.125 7.138 4.455 1.00 93.88 80 ASP A CA 1
ATOM 589 C C . ASP A 1 80 ? 11.889 6.976 5.785 1.00 93.88 80 ASP A C 1
ATOM 591 O O . ASP A 1 80 ? 11.576 7.631 6.781 1.00 93.88 80 ASP A O 1
ATOM 595 N N . ASP A 1 81 ? 12.864 6.064 5.813 1.00 91.56 81 ASP A N 1
ATOM 596 C CA . ASP A 1 81 ? 13.673 5.690 6.987 1.00 91.56 81 ASP A CA 1
ATOM 597 C C . ASP A 1 81 ? 12.917 5.087 8.195 1.00 91.56 81 ASP A C 1
ATOM 599 O O . ASP A 1 81 ? 13.550 4.654 9.166 1.00 91.56 81 ASP A O 1
ATOM 603 N N . ASP A 1 82 ? 11.583 4.972 8.162 1.00 94.94 82 ASP A N 1
ATOM 604 C CA . ASP A 1 82 ? 10.856 4.186 9.161 1.00 94.94 82 ASP A CA 1
ATOM 605 C C . ASP A 1 82 ? 11.135 2.692 8.944 1.00 94.94 82 ASP A C 1
ATOM 607 O O . ASP A 1 82 ? 10.880 2.129 7.880 1.00 94.94 82 ASP A O 1
ATOM 611 N N . LYS A 1 83 ? 11.584 2.002 9.998 1.00 91.00 83 LYS A N 1
ATOM 612 C CA . LYS A 1 83 ? 11.758 0.539 10.011 1.00 91.00 83 LYS A CA 1
ATOM 613 C C . LYS A 1 83 ? 10.484 -0.232 9.629 1.00 91.00 83 LYS A C 1
ATOM 615 O O . LYS A 1 83 ? 10.552 -1.396 9.242 1.00 91.00 83 LYS A O 1
ATOM 620 N N . ASN A 1 84 ? 9.319 0.389 9.809 1.00 92.62 84 ASN A N 1
ATOM 621 C CA . ASN A 1 84 ? 8.012 -0.165 9.483 1.00 92.62 84 ASN A CA 1
ATOM 622 C C . ASN A 1 84 ? 7.473 0.331 8.137 1.00 92.62 84 ASN A C 1
ATOM 624 O O . ASN A 1 84 ? 6.333 -0.014 7.810 1.00 92.62 84 ASN A O 1
ATOM 628 N N . CYS A 1 85 ? 8.249 1.105 7.369 1.00 96.00 85 CYS A N 1
ATOM 629 C CA . CYS A 1 85 ? 7.880 1.481 6.012 1.00 96.00 85 CYS A CA 1
ATOM 630 C C . CYS A 1 85 ? 7.529 0.220 5.214 1.00 96.00 85 CYS A C 1
ATOM 632 O O . CYS A 1 85 ? 8.150 -0.846 5.347 1.00 96.00 85 CYS A O 1
ATOM 634 N N . GLN A 1 86 ? 6.455 0.325 4.445 1.00 98.19 86 GLN A N 1
ATOM 635 C CA . GLN A 1 86 ? 5.985 -0.740 3.575 1.00 98.19 86 GLN A CA 1
ATOM 636 C C . GLN A 1 86 ? 6.603 -0.642 2.187 1.00 98.19 86 GLN A C 1
ATOM 638 O O . GLN A 1 86 ? 6.450 -1.584 1.426 1.00 98.19 86 GLN A O 1
ATOM 643 N N . LEU A 1 87 ? 7.277 0.460 1.856 1.00 98.38 87 LEU A N 1
ATOM 644 C CA . LEU A 1 87 ? 7.794 0.722 0.521 1.00 98.38 87 LEU A CA 1
ATOM 645 C C . LEU A 1 87 ? 9.321 0.712 0.498 1.00 98.38 87 LEU A C 1
ATOM 647 O O . LEU A 1 87 ? 9.982 1.237 1.395 1.00 98.38 87 LEU A O 1
ATOM 651 N N . SER A 1 88 ? 9.871 0.123 -0.556 1.00 97.62 88 SER A N 1
ATOM 652 C CA . SER A 1 88 ? 11.289 0.184 -0.899 1.00 97.62 88 SER A CA 1
ATOM 653 C C . SER A 1 88 ? 11.459 0.238 -2.418 1.00 97.62 88 SER A C 1
ATOM 655 O O . SER A 1 88 ? 10.524 -0.011 -3.178 1.00 97.62 88 SER A O 1
ATOM 657 N N . SER A 1 89 ? 12.646 0.623 -2.879 1.00 97.19 89 SER A N 1
ATOM 658 C CA . SER A 1 89 ? 12.968 0.724 -4.304 1.00 97.19 89 SER A CA 1
ATOM 659 C C . SER A 1 89 ? 14.472 0.575 -4.503 1.00 97.19 89 SER A C 1
ATOM 661 O O . SER A 1 89 ? 15.250 1.064 -3.680 1.00 97.19 89 SER A O 1
ATOM 663 N N . ASN A 1 90 ? 14.886 -0.065 -5.596 1.00 96.62 90 ASN A N 1
ATOM 664 C CA . ASN A 1 90 ? 16.293 -0.135 -6.014 1.00 96.62 90 ASN A CA 1
ATOM 665 C C . ASN A 1 90 ? 16.806 1.165 -6.646 1.00 96.62 90 ASN A C 1
ATOM 667 O O . ASN A 1 90 ? 17.993 1.303 -6.925 1.00 96.62 90 ASN A O 1
ATOM 671 N N . ALA A 1 91 ? 15.904 2.105 -6.905 1.00 95.75 91 ALA A N 1
ATOM 672 C CA . ALA A 1 91 ? 16.163 3.259 -7.737 1.00 95.75 91 ALA A CA 1
ATOM 673 C C . ALA A 1 91 ? 15.451 4.491 -7.178 1.00 95.75 91 ALA A C 1
ATOM 675 O O . ALA A 1 91 ? 14.939 5.285 -7.950 1.00 95.75 91 ALA A O 1
ATOM 676 N N . LYS A 1 92 ? 15.367 4.677 -5.855 1.00 95.75 92 LYS A N 1
ATOM 677 C CA . LYS A 1 92 ? 14.811 5.920 -5.297 1.00 95.75 92 LYS A CA 1
ATOM 678 C C . LYS A 1 92 ? 15.727 7.104 -5.637 1.00 95.75 92 LYS A C 1
ATOM 680 O O . LYS A 1 92 ? 16.931 7.043 -5.397 1.00 95.75 92 LYS A O 1
ATOM 685 N N . GLU A 1 93 ? 15.156 8.203 -6.125 1.00 95.44 93 GLU A N 1
ATOM 686 C CA . GLU A 1 93 ? 15.888 9.458 -6.313 1.00 95.44 93 GLU A CA 1
ATOM 687 C C . GLU A 1 93 ? 16.375 10.017 -4.952 1.00 95.44 93 GLU A C 1
ATOM 689 O O . GLU A 1 93 ? 15.582 10.145 -4.006 1.00 95.44 93 GLU A O 1
ATOM 694 N N . PRO A 1 94 ? 17.680 10.330 -4.807 1.00 92.88 94 PRO A N 1
ATOM 695 C CA . PRO A 1 94 ? 18.245 10.797 -3.539 1.00 92.88 94 PRO A CA 1
ATOM 696 C C . PRO A 1 94 ? 17.887 12.244 -3.188 1.00 92.88 94 PRO A C 1
ATOM 698 O O . PRO A 1 94 ? 17.916 12.603 -2.012 1.00 92.88 94 PRO A O 1
ATOM 701 N N . SER A 1 95 ? 17.605 13.087 -4.185 1.00 93.62 95 SER A N 1
ATOM 702 C CA . SER A 1 95 ? 17.491 14.540 -3.994 1.00 93.62 95 SER A CA 1
ATOM 703 C C . SER A 1 95 ? 16.057 15.074 -3.973 1.00 93.62 95 SER A C 1
ATOM 705 O O . SER A 1 95 ? 15.824 16.182 -3.487 1.00 93.62 95 SER A O 1
ATOM 707 N N . GLU A 1 96 ? 15.092 14.295 -4.459 1.00 93.62 96 GLU A N 1
ATOM 708 C CA . GLU A 1 96 ? 13.683 14.669 -4.500 1.00 93.62 96 GLU A CA 1
ATOM 709 C C . GLU A 1 96 ? 12.762 13.450 -4.407 1.00 93.62 96 GLU A C 1
ATOM 711 O O . GLU A 1 96 ? 13.175 12.309 -4.612 1.00 93.62 96 GLU A O 1
ATOM 716 N N . GLY A 1 97 ? 11.494 13.719 -4.100 1.00 94.56 97 GLY A N 1
ATOM 717 C CA . GLY A 1 97 ? 10.471 12.697 -3.942 1.00 94.56 97 GLY A CA 1
ATOM 718 C C . GLY A 1 97 ? 10.641 11.829 -2.691 1.00 94.56 97 GLY A C 1
ATOM 719 O O . GLY A 1 97 ? 11.734 11.621 -2.151 1.00 94.56 97 GLY A O 1
ATOM 720 N N . SER A 1 98 ? 9.521 11.309 -2.212 1.00 97.12 98 SER A N 1
ATOM 721 C CA . SER A 1 98 ? 9.446 10.451 -1.030 1.00 97.12 98 SER A CA 1
ATOM 722 C C . SER A 1 98 ? 8.442 9.334 -1.265 1.00 97.12 98 SER A C 1
ATOM 724 O O . SER A 1 98 ? 7.562 9.443 -2.122 1.00 97.12 98 SER A O 1
ATOM 726 N N . PHE A 1 99 ? 8.552 8.255 -0.496 1.00 98.25 99 PHE A N 1
ATOM 727 C CA . PHE A 1 99 ? 7.534 7.207 -0.523 1.00 98.25 99 PHE A CA 1
ATOM 728 C C . PHE A 1 99 ? 6.192 7.741 -0.008 1.00 98.25 99 PHE A C 1
ATOM 730 O O . PHE A 1 99 ? 5.143 7.388 -0.544 1.00 98.25 99 PHE A O 1
ATOM 737 N N . ALA A 1 100 ? 6.218 8.648 0.973 1.00 97.25 100 ALA A N 1
ATOM 738 C CA . ALA A 1 100 ? 5.017 9.248 1.550 1.00 97.25 100 ALA A CA 1
ATOM 739 C C . ALA A 1 100 ? 4.159 9.977 0.503 1.00 97.25 100 ALA A C 1
ATOM 741 O O . ALA A 1 100 ? 2.932 9.925 0.587 1.00 97.25 100 ALA A O 1
ATOM 742 N N . GLY A 1 101 ? 4.792 10.563 -0.521 1.00 96.25 101 GLY A N 1
ATOM 743 C CA . GLY A 1 101 ? 4.106 11.217 -1.639 1.00 96.25 101 GLY A CA 1
ATOM 744 C C . GLY A 1 101 ? 3.248 10.289 -2.507 1.00 96.25 101 GLY A C 1
ATOM 745 O O . GLY A 1 101 ? 2.531 10.770 -3.372 1.00 96.25 101 GLY A O 1
ATOM 746 N N . LEU A 1 102 ? 3.302 8.966 -2.311 1.00 96.19 102 LEU A N 1
ATOM 747 C CA . LEU A 1 102 ? 2.418 8.016 -2.998 1.00 96.19 102 LEU A CA 1
ATOM 748 C C . LEU A 1 102 ? 1.054 7.854 -2.312 1.00 96.19 102 LEU A C 1
ATOM 750 O O . LEU A 1 102 ? 0.115 7.384 -2.949 1.00 96.19 102 LEU A O 1
ATOM 754 N N . ILE A 1 103 ? 0.939 8.184 -1.019 1.00 95.00 103 ILE A N 1
ATOM 755 C CA . ILE A 1 103 ? -0.255 7.876 -0.206 1.00 95.00 103 ILE A CA 1
ATOM 756 C C . ILE A 1 103 ? -0.756 9.052 0.646 1.00 95.00 103 ILE A C 1
ATOM 758 O O . ILE A 1 103 ? -1.633 8.866 1.489 1.00 95.00 103 ILE A O 1
ATOM 762 N N . ASP A 1 104 ? -0.222 10.258 0.460 1.00 93.94 104 ASP A N 1
ATOM 763 C CA . ASP A 1 104 ? -0.597 11.446 1.243 1.00 93.94 104 ASP A CA 1
ATOM 764 C C . ASP A 1 104 ? -1.850 12.178 0.718 1.00 93.94 104 ASP A C 1
ATOM 766 O O . ASP A 1 104 ? -2.321 13.137 1.333 1.00 93.94 104 ASP A O 1
ATOM 770 N N . GLY A 1 105 ? -2.428 11.693 -0.386 1.00 91.19 105 GLY A N 1
ATOM 771 C CA . GLY A 1 105 ? -3.696 12.171 -0.935 1.00 91.19 105 GLY A CA 1
ATOM 772 C C . GLY A 1 105 ? -3.592 13.455 -1.759 1.00 91.19 105 GLY A C 1
ATOM 773 O O . GLY A 1 105 ? -4.614 14.109 -1.980 1.00 91.19 105 GLY A O 1
ATOM 774 N N . THR A 1 106 ? -2.396 13.835 -2.217 1.00 91.00 106 THR A N 1
ATOM 775 C CA . THR A 1 106 ? -2.181 15.004 -3.087 1.00 91.00 106 THR A CA 1
ATOM 776 C C . THR A 1 106 ? -1.257 14.684 -4.267 1.00 91.00 106 THR A C 1
ATOM 778 O O . THR A 1 106 ? -0.419 13.800 -4.190 1.00 91.00 106 THR A O 1
ATOM 781 N N . THR A 1 107 ? -1.393 15.420 -5.376 1.00 92.00 107 THR A N 1
ATOM 782 C CA . THR A 1 107 ? -0.505 15.328 -6.557 1.00 92.00 107 THR A CA 1
ATOM 783 C C . THR A 1 107 ? 0.655 16.331 -6.518 1.00 92.00 107 THR A C 1
ATOM 785 O O . THR A 1 107 ? 1.424 16.448 -7.474 1.00 92.00 107 THR A O 1
ATOM 788 N N . SER A 1 108 ? 0.775 17.099 -5.426 1.00 92.12 108 SER A N 1
ATOM 789 C CA . SER A 1 108 ? 1.834 18.110 -5.246 1.00 92.12 108 SER A CA 1
ATOM 790 C C . SER A 1 108 ? 3.155 17.514 -4.747 1.00 92.12 108 SER A C 1
ATOM 792 O O . SER A 1 108 ? 4.210 18.132 -4.882 1.00 92.12 108 SER A O 1
ATOM 794 N N . THR A 1 109 ? 3.089 16.326 -4.161 1.00 94.62 109 THR A N 1
ATOM 795 C CA . THR A 1 109 ? 4.197 15.472 -3.725 1.00 94.62 109 THR A CA 1
ATOM 796 C C . THR A 1 109 ? 4.176 14.200 -4.576 1.00 94.62 109 THR A C 1
ATOM 798 O O . THR A 1 109 ? 3.203 13.920 -5.275 1.00 94.62 109 THR A O 1
ATOM 801 N N . TYR A 1 110 ? 5.294 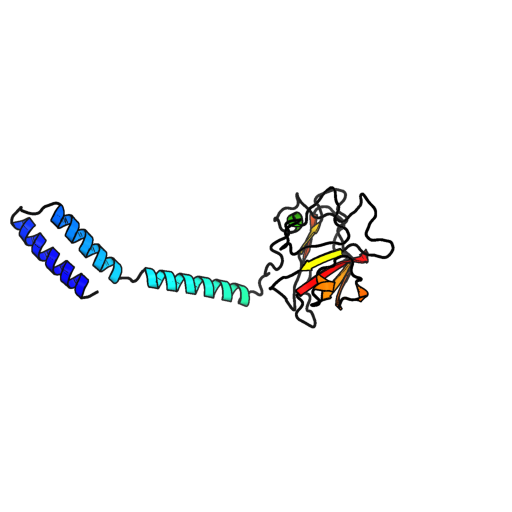13.478 -4.617 1.00 95.31 110 TYR A N 1
ATOM 802 C CA . TYR A 1 110 ? 5.448 12.313 -5.485 1.00 95.31 110 TYR A CA 1
ATOM 803 C C . TYR A 1 110 ? 6.618 11.444 -5.022 1.00 95.31 110 TYR A C 1
ATOM 805 O O . TYR A 1 110 ? 7.530 11.917 -4.339 1.00 95.31 110 TYR A O 1
ATOM 813 N N . PHE A 1 111 ? 6.622 10.187 -5.457 1.00 95.69 111 PHE A N 1
ATOM 814 C CA . PHE A 1 111 ? 7.836 9.381 -5.554 1.00 95.69 111 PHE A CA 1
ATOM 815 C C . PHE A 1 111 ? 8.512 9.645 -6.904 1.00 95.69 111 PHE A C 1
ATOM 817 O O . PHE A 1 111 ? 7.837 9.875 -7.908 1.00 95.69 111 PHE A O 1
ATOM 824 N N . HIS A 1 112 ? 9.841 9.600 -6.934 1.00 93.50 112 HIS A N 1
ATOM 825 C CA . HIS A 1 112 ? 10.616 9.731 -8.161 1.00 93.50 112 HIS A CA 1
ATOM 826 C C . HIS A 1 112 ? 11.682 8.639 -8.192 1.00 93.50 112 HIS A C 1
ATOM 828 O O . HIS A 1 112 ? 12.454 8.495 -7.239 1.00 93.50 112 HIS A O 1
ATOM 834 N N . SER A 1 113 ? 11.735 7.871 -9.281 1.00 93.06 113 SER A N 1
ATOM 835 C CA . SER A 1 113 ? 12.860 6.968 -9.508 1.00 93.06 113 SER A CA 1
ATOM 836 C C . SER A 1 113 ? 14.082 7.741 -10.001 1.00 93.06 113 SER A C 1
ATOM 838 O O . SER A 1 113 ? 13.948 8.803 -10.598 1.00 93.06 113 SER A O 1
ATOM 840 N N . ILE A 1 114 ? 15.274 7.218 -9.775 1.00 93.88 114 ILE A N 1
ATOM 841 C CA . ILE A 1 114 ? 16.530 7.920 -9.982 1.00 93.88 114 ILE A CA 1
ATOM 842 C C . ILE A 1 114 ? 16.704 8.367 -11.436 1.00 93.88 114 ILE A C 1
ATOM 844 O O . ILE A 1 114 ? 16.478 7.601 -12.372 1.00 93.88 114 ILE A O 1
ATOM 848 N N . TYR A 1 115 ? 17.115 9.620 -11.615 1.00 91.00 115 TYR A N 1
ATOM 849 C CA . TYR A 1 115 ? 17.523 10.177 -12.914 1.00 91.00 115 TYR A CA 1
ATOM 850 C C . TYR A 1 115 ? 18.818 10.989 -12.811 1.00 91.00 115 TYR A C 1
ATOM 852 O O . TYR A 1 115 ? 19.486 11.230 -13.817 1.00 91.00 115 TYR A O 1
ATOM 860 N N . SER A 1 116 ? 19.170 11.435 -11.599 1.00 91.38 116 SER A N 1
ATOM 861 C CA . SER A 1 116 ? 20.284 12.352 -11.353 1.00 91.38 116 SER A CA 1
ATOM 862 C C . SER A 1 116 ? 21.638 11.653 -11.156 1.00 91.38 116 SER A C 1
ATOM 864 O O . SER A 1 116 ? 22.678 12.314 -11.138 1.00 91.38 116 SER A O 1
ATOM 866 N N . ALA A 1 117 ? 21.646 10.323 -11.022 1.00 90.19 117 ALA A N 1
ATOM 867 C CA . ALA A 1 117 ? 22.840 9.511 -10.790 1.00 90.19 117 ALA A CA 1
ATOM 868 C C . ALA A 1 117 ? 22.744 8.138 -11.480 1.00 90.19 117 ALA A C 1
ATOM 870 O O . ALA A 1 117 ? 21.785 7.851 -12.194 1.00 90.19 117 ALA A O 1
ATOM 871 N N . ALA A 1 118 ? 23.766 7.296 -11.290 1.00 88.69 118 ALA A N 1
ATOM 872 C CA . ALA A 1 118 ? 23.770 5.937 -11.823 1.00 88.69 118 ALA A CA 1
ATOM 873 C C . ALA A 1 118 ? 22.590 5.135 -11.251 1.00 88.69 118 ALA A C 1
ATOM 875 O O . ALA A 1 118 ? 22.438 5.045 -10.033 1.00 88.69 118 ALA A O 1
ATOM 876 N N . GLY A 1 119 ? 21.772 4.575 -12.145 1.00 87.56 119 GLY A N 1
ATOM 877 C CA . GLY A 1 119 ? 20.689 3.661 -11.793 1.00 87.56 119 GLY A CA 1
ATOM 878 C C . GLY A 1 119 ? 21.197 2.299 -11.299 1.00 87.56 119 GLY A C 1
ATOM 879 O O . GLY A 1 119 ? 22.403 2.114 -11.116 1.00 87.56 119 GLY A O 1
ATOM 880 N N . PRO A 1 120 ? 2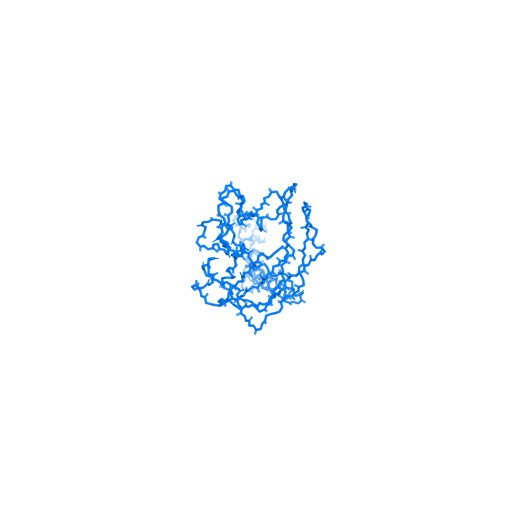0.297 1.320 -11.110 1.00 88.88 120 PRO A N 1
ATOM 881 C CA . PRO A 1 120 ? 20.646 0.019 -10.534 1.00 88.88 120 PRO A CA 1
ATOM 882 C C . PRO A 1 120 ? 21.616 -0.810 -11.399 1.00 88.88 120 PRO A C 1
ATOM 884 O O . PRO A 1 120 ? 22.226 -1.748 -10.896 1.00 88.88 120 PRO A O 1
ATOM 887 N N . GLY A 1 121 ? 21.811 -0.444 -12.669 1.00 86.56 121 GLY A N 1
ATOM 888 C CA . GLY A 1 121 ? 22.769 -1.058 -13.590 1.00 86.56 121 GLY A CA 1
ATOM 889 C C . GLY A 1 121 ? 22.134 -1.413 -14.932 1.00 86.56 121 GLY A C 1
ATOM 890 O O . GLY A 1 121 ? 20.913 -1.381 -15.089 1.00 86.56 121 GLY A O 1
ATOM 891 N N . ASP A 1 122 ? 22.968 -1.749 -15.914 1.00 85.00 122 ASP A N 1
ATOM 892 C CA . ASP A 1 122 ? 22.495 -2.130 -17.245 1.00 85.00 122 ASP A CA 1
ATOM 893 C C . ASP A 1 122 ? 21.647 -3.408 -17.182 1.00 85.00 122 ASP A C 1
ATOM 895 O O . ASP A 1 122 ? 22.057 -4.419 -16.612 1.00 85.00 122 ASP A O 1
ATOM 899 N N . GLY A 1 123 ? 20.464 -3.367 -17.800 1.00 84.50 123 GLY A N 1
ATOM 900 C CA . GLY A 1 123 ? 19.536 -4.500 -17.831 1.00 84.50 123 GLY A CA 1
ATOM 901 C C . GLY A 1 123 ? 18.752 -4.725 -16.535 1.00 84.50 123 GLY A C 1
ATOM 902 O O . GLY A 1 123 ? 18.018 -5.708 -16.457 1.00 84.50 123 GLY A O 1
ATOM 903 N N . ILE A 1 124 ? 18.872 -3.833 -15.544 1.00 91.69 124 ILE A N 1
ATOM 904 C CA . ILE A 1 124 ? 18.092 -3.882 -14.303 1.00 91.69 124 ILE A CA 1
ATOM 905 C C . ILE A 1 124 ? 17.012 -2.803 -14.351 1.00 91.69 124 ILE A C 1
ATOM 907 O O . ILE A 1 124 ? 17.297 -1.613 -14.477 1.00 91.69 124 ILE A O 1
ATOM 911 N N . TYR A 1 125 ? 15.757 -3.227 -14.242 1.00 95.25 125 TYR A N 1
ATOM 912 C CA . TYR A 1 125 ? 14.608 -2.330 -14.238 1.00 95.25 125 TYR A CA 1
ATOM 913 C C . TYR A 1 125 ? 14.472 -1.579 -12.908 1.00 95.25 125 TYR A C 1
ATOM 915 O O . TYR A 1 125 ? 14.812 -2.095 -11.840 1.00 95.25 125 TYR A O 1
ATOM 923 N N . HIS A 1 126 ? 13.943 -0.355 -12.965 1.00 95.56 126 HIS A N 1
ATOM 924 C CA . HIS A 1 126 ? 13.544 0.372 -11.761 1.00 95.56 126 HIS A CA 1
ATOM 925 C C . HIS A 1 126 ? 12.337 -0.321 -11.139 1.00 95.56 126 HIS A C 1
ATOM 927 O O . HIS A 1 126 ? 11.389 -0.667 -11.851 1.00 95.56 126 HIS A O 1
ATOM 933 N N . ASN A 1 127 ? 12.354 -0.496 -9.819 1.00 96.94 127 ASN A N 1
ATOM 934 C CA . ASN A 1 127 ? 11.257 -1.142 -9.117 1.00 96.94 127 ASN A CA 1
ATOM 935 C C . ASN A 1 127 ? 10.679 -0.309 -7.971 1.00 96.94 127 ASN A C 1
ATOM 937 O O . ASN A 1 127 ? 11.343 0.549 -7.388 1.00 96.94 127 ASN A O 1
ATOM 941 N N . LEU A 1 128 ? 9.418 -0.591 -7.655 1.00 97.44 128 LEU A N 1
ATOM 942 C CA . LEU A 1 128 ? 8.762 -0.214 -6.410 1.00 97.44 128 LEU A CA 1
ATOM 943 C C . LEU A 1 128 ? 8.269 -1.497 -5.742 1.00 97.44 128 LEU A C 1
ATOM 945 O O . LEU A 1 128 ? 7.463 -2.239 -6.305 1.00 97.44 128 LEU A O 1
ATOM 949 N N . GLN A 1 129 ? 8.769 -1.762 -4.545 1.00 97.62 129 GLN A N 1
ATOM 950 C CA . GLN A 1 129 ? 8.468 -2.954 -3.770 1.00 97.62 129 GLN A CA 1
ATOM 951 C C . GLN A 1 129 ? 7.619 -2.604 -2.555 1.00 97.62 129 GLN A C 1
ATOM 953 O O . GLN A 1 129 ? 7.777 -1.547 -1.946 1.00 97.62 129 GLN A O 1
ATOM 958 N N . ILE A 1 130 ? 6.714 -3.515 -2.218 1.00 98.44 130 ILE A N 1
ATOM 959 C CA . ILE A 1 130 ? 5.697 -3.353 -1.192 1.00 98.44 130 ILE A CA 1
ATOM 960 C C . ILE A 1 130 ? 5.741 -4.555 -0.250 1.00 98.44 130 ILE A C 1
ATOM 962 O O . ILE A 1 130 ? 5.532 -5.690 -0.669 1.00 98.44 130 ILE A O 1
ATOM 966 N N . ASP A 1 131 ? 5.959 -4.301 1.037 1.00 98.38 131 ASP A N 1
ATOM 967 C CA . ASP A 1 131 ? 5.742 -5.244 2.132 1.00 98.38 131 ASP A CA 1
ATOM 968 C C . ASP A 1 131 ? 4.350 -4.996 2.733 1.00 98.38 131 ASP A C 1
ATOM 970 O O . ASP A 1 131 ? 4.128 -4.029 3.471 1.00 98.38 131 ASP A O 1
ATOM 974 N N . LEU A 1 132 ? 3.400 -5.890 2.451 1.00 96.56 132 LEU A N 1
ATOM 975 C CA . LEU A 1 132 ? 2.027 -5.821 2.970 1.00 96.56 132 LEU A CA 1
ATOM 976 C C . LEU A 1 132 ? 1.942 -6.131 4.478 1.00 96.56 132 LEU A C 1
ATOM 978 O O . LEU A 1 132 ? 0.862 -6.088 5.070 1.00 96.56 132 LEU A O 1
ATOM 982 N N . LYS A 1 133 ? 3.077 -6.419 5.130 1.00 93.19 133 LYS A N 1
ATOM 983 C CA . LYS A 1 133 ? 3.197 -6.750 6.555 1.00 93.19 133 LYS A CA 1
ATOM 984 C C . LYS A 1 133 ? 2.282 -7.927 6.913 1.00 93.19 133 LYS A C 1
ATOM 986 O O . LYS A 1 133 ? 2.450 -9.022 6.386 1.00 93.19 133 LYS A O 1
ATOM 991 N N . GLY A 1 134 ? 1.335 -7.718 7.827 1.00 86.50 134 GLY A N 1
ATOM 992 C CA . GLY A 1 134 ? 0.359 -8.727 8.242 1.00 86.50 134 GLY A CA 1
ATOM 993 C C . GLY A 1 134 ? -0.835 -8.886 7.296 1.00 86.50 134 GLY A C 1
ATOM 994 O O . GLY A 1 134 ? -1.677 -9.739 7.554 1.00 86.50 134 GLY A O 1
ATOM 995 N N . ASN A 1 135 ? -0.919 -8.093 6.224 1.00 89.12 135 ASN A N 1
ATOM 996 C CA . ASN A 1 135 ? -2.059 -8.044 5.305 1.00 89.12 135 ASN A CA 1
ATOM 997 C C . ASN A 1 135 ? -1.754 -8.755 3.980 1.00 89.12 135 ASN A C 1
ATOM 999 O O . ASN A 1 135 ? -2.043 -8.230 2.906 1.00 89.12 135 ASN A O 1
ATOM 1003 N N . ALA A 1 136 ? -1.122 -9.929 4.050 1.00 93.06 136 ALA A N 1
ATOM 1004 C CA . ALA A 1 136 ? -0.898 -10.747 2.865 1.00 93.06 136 ALA A CA 1
ATOM 1005 C C . ALA A 1 136 ? -2.239 -11.043 2.169 1.00 93.06 136 ALA A C 1
ATOM 1007 O O . ALA A 1 136 ? -3.235 -11.338 2.832 1.00 93.06 136 ALA A O 1
ATOM 1008 N N . THR A 1 137 ? -2.266 -10.956 0.841 1.00 93.94 137 THR A N 1
ATOM 1009 C CA . THR A 1 137 ? -3.494 -11.071 0.038 1.00 93.94 137 THR A CA 1
ATOM 1010 C C . THR A 1 137 ? -3.271 -11.972 -1.170 1.00 93.94 137 THR A C 1
ATOM 1012 O O . THR A 1 137 ? -2.136 -12.173 -1.593 1.00 93.94 137 THR A O 1
ATOM 1015 N N . ASN A 1 138 ? -4.343 -12.538 -1.720 1.00 95.06 138 ASN A N 1
ATOM 1016 C CA . ASN A 1 138 ? -4.330 -13.268 -2.993 1.00 95.06 138 ASN A CA 1
ATOM 1017 C C . ASN A 1 138 ? -4.889 -12.445 -4.163 1.00 95.06 138 ASN A C 1
ATOM 1019 O O . ASN A 1 138 ? -4.852 -12.901 -5.298 1.00 95.06 138 ASN A O 1
ATOM 1023 N N . SER A 1 139 ? -5.397 -11.243 -3.901 1.00 93.62 139 SER A N 1
ATOM 1024 C CA . SER A 1 139 ? -5.893 -10.340 -4.931 1.00 93.62 139 SER A CA 1
ATOM 1025 C C . SER A 1 139 ? -5.707 -8.890 -4.518 1.00 93.62 139 SER A C 1
ATOM 1027 O O . SER A 1 139 ? -5.699 -8.549 -3.329 1.00 93.62 139 SER A O 1
ATOM 1029 N N . PHE A 1 140 ? -5.519 -8.025 -5.505 1.00 94.75 140 PHE A N 1
ATOM 1030 C CA . PHE A 1 140 ? -5.476 -6.582 -5.306 1.00 94.75 140 PHE A CA 1
ATOM 1031 C C . PHE A 1 140 ? -5.769 -5.859 -6.618 1.00 94.75 140 PHE A C 1
ATOM 1033 O O . PHE A 1 140 ? -5.723 -6.436 -7.697 1.00 94.75 140 PHE A O 1
ATOM 1040 N N . PHE A 1 141 ? -6.043 -4.569 -6.532 1.00 94.19 141 PHE A N 1
ATOM 1041 C CA . PHE A 1 141 ? -5.920 -3.645 -7.654 1.00 94.19 141 PHE A CA 1
ATOM 1042 C C . PHE A 1 141 ? -5.053 -2.480 -7.163 1.00 94.19 141 PHE A C 1
ATOM 1044 O O . PHE A 1 141 ? -4.871 -2.298 -5.954 1.00 94.19 141 PHE A O 1
ATOM 1051 N N . TYR A 1 142 ? -4.514 -1.694 -8.081 1.00 94.19 142 TYR A N 1
ATOM 1052 C CA . TYR A 1 142 ? -3.753 -0.496 -7.751 1.00 94.19 142 TYR A CA 1
ATOM 1053 C C . TYR A 1 142 ? -4.305 0.705 -8.507 1.00 94.19 142 TYR A C 1
ATOM 1055 O O . TYR A 1 142 ? -4.974 0.592 -9.535 1.00 94.19 142 TYR A O 1
ATOM 1063 N N . GLU A 1 143 ? -4.025 1.873 -7.958 1.00 93.06 143 GLU A N 1
ATOM 1064 C CA . GLU A 1 143 ? -4.390 3.156 -8.525 1.00 93.06 143 GLU A CA 1
ATOM 1065 C C . GLU A 1 143 ? -3.177 4.068 -8.393 1.00 93.06 143 GLU A C 1
ATOM 1067 O O . GLU A 1 143 ? -2.503 4.051 -7.360 1.00 93.06 143 GLU A O 1
ATOM 1072 N N . PHE A 1 144 ? -2.876 4.832 -9.436 1.00 93.56 144 PHE A N 1
ATOM 1073 C CA . PHE A 1 144 ? -1.821 5.832 -9.380 1.00 93.56 144 PHE A CA 1
ATOM 1074 C C . PHE A 1 144 ? -2.181 7.053 -10.218 1.00 93.56 144 PHE A C 1
ATOM 1076 O O . PHE A 1 144 ? -2.973 6.985 -11.162 1.00 93.56 144 PHE A O 1
ATOM 1083 N N . THR A 1 145 ? -1.542 8.166 -9.878 1.00 94.06 145 THR A N 1
ATOM 1084 C CA . THR A 1 145 ? -1.588 9.406 -10.646 1.00 94.06 145 THR A CA 1
ATOM 1085 C C . THR A 1 145 ? -0.157 9.833 -10.946 1.00 94.06 145 THR A C 1
ATOM 1087 O O . THR A 1 145 ? 0.670 9.911 -10.038 1.00 94.06 145 THR A O 1
ATOM 1090 N N . GLY A 1 146 ? 0.146 10.087 -12.218 1.00 92.81 146 GLY A N 1
ATOM 1091 C CA . GLY A 1 146 ? 1.435 10.610 -12.660 1.00 92.81 146 GLY A CA 1
ATOM 1092 C C . GLY A 1 146 ? 1.724 11.994 -12.073 1.00 92.81 146 GLY A C 1
ATOM 1093 O O . GLY A 1 146 ? 0.813 12.740 -11.708 1.00 92.81 146 GLY A O 1
ATOM 1094 N N . ARG A 1 147 ? 3.006 12.362 -11.998 1.00 91.94 147 ARG A N 1
ATOM 1095 C CA . ARG A 1 147 ? 3.453 13.644 -11.429 1.00 91.94 147 ARG A CA 1
ATOM 1096 C C . ARG A 1 147 ? 2.754 14.830 -12.102 1.00 91.94 147 ARG A C 1
ATOM 1098 O O . ARG A 1 147 ? 2.652 14.889 -13.328 1.00 91.94 147 ARG A O 1
ATOM 1105 N N . ASN A 1 148 ? 2.354 15.827 -11.313 1.00 92.06 148 ASN A N 1
ATOM 1106 C CA . ASN A 1 148 ? 1.873 17.104 -11.837 1.00 92.06 148 ASN A CA 1
ATOM 1107 C C . ASN A 1 148 ? 3.054 17.968 -12.323 1.00 92.06 148 ASN A C 1
ATOM 1109 O O . ASN A 1 148 ? 3.571 18.823 -11.602 1.00 92.06 148 ASN A O 1
ATOM 1113 N N . GLY A 1 149 ? 3.547 17.698 -13.532 1.00 88.75 149 GLY A N 1
ATOM 1114 C CA . GLY A 1 149 ? 4.669 18.432 -14.109 1.00 88.75 149 GLY A CA 1
ATOM 1115 C C . GLY A 1 149 ? 4.970 18.056 -15.556 1.00 88.75 149 GLY A C 1
ATOM 1116 O O . GLY A 1 149 ? 4.500 17.045 -16.069 1.00 88.75 149 GLY A O 1
ATOM 1117 N N . SER A 1 150 ? 5.781 18.879 -16.226 1.00 85.56 150 SER A N 1
ATOM 1118 C CA . SER A 1 150 ? 6.156 18.664 -17.633 1.00 85.56 150 SER A CA 1
ATOM 1119 C C . SER A 1 150 ? 7.034 17.427 -17.862 1.00 85.56 150 SER A C 1
ATOM 1121 O O . SER A 1 150 ? 7.078 16.929 -18.980 1.00 85.56 150 SER A O 1
ATOM 1123 N N . TYR A 1 151 ? 7.699 16.929 -16.816 1.00 87.38 151 TYR A N 1
ATOM 1124 C CA . TYR A 1 151 ? 8.466 15.681 -16.813 1.00 87.38 151 TYR A CA 1
ATOM 1125 C C . TYR A 1 151 ? 7.765 14.701 -15.872 1.00 87.38 151 TYR A C 1
ATOM 1127 O O . TYR A 1 151 ? 7.980 14.738 -14.658 1.00 87.38 151 TYR A O 1
ATOM 1135 N N . CYS A 1 152 ? 6.832 13.927 -16.423 1.00 84.25 152 CYS A N 1
ATOM 1136 C CA . CYS A 1 152 ? 5.903 13.091 -15.662 1.00 84.25 152 CYS A CA 1
ATOM 1137 C C . CYS A 1 152 ? 6.096 11.586 -15.874 1.00 84.25 152 CYS A C 1
ATOM 1139 O O . CYS A 1 152 ? 5.463 10.847 -15.123 1.00 84.25 152 CYS A O 1
ATOM 1141 N N . ASP A 1 153 ? 6.949 11.176 -16.833 1.00 88.00 153 ASP A N 1
ATOM 1142 C CA . ASP A 1 153 ? 7.403 9.809 -17.177 1.00 88.00 153 ASP A CA 1
ATOM 1143 C C . ASP A 1 153 ? 6.549 8.691 -16.568 1.00 88.00 153 ASP A C 1
ATOM 1145 O O . ASP A 1 153 ? 7.007 7.865 -15.779 1.00 88.00 153 ASP A O 1
ATOM 1149 N N . THR A 1 154 ? 5.254 8.728 -16.888 1.00 90.75 154 THR A N 1
ATOM 1150 C CA . THR A 1 154 ? 4.260 7.911 -16.199 1.00 90.75 154 THR A CA 1
ATOM 1151 C C . THR A 1 154 ? 4.328 6.496 -16.767 1.00 90.75 154 THR A C 1
ATOM 1153 O O . THR A 1 154 ? 4.112 6.334 -17.971 1.00 90.75 154 THR A O 1
ATOM 1156 N N . PRO A 1 155 ? 4.635 5.473 -15.946 1.00 91.12 155 PRO A N 1
ATOM 1157 C CA . PRO A 1 155 ? 4.875 4.129 -16.450 1.00 91.12 155 PRO A CA 1
ATOM 1158 C C . PRO A 1 155 ? 3.585 3.524 -17.000 1.00 91.12 155 PRO A C 1
ATOM 1160 O O . PRO A 1 155 ? 2.531 3.587 -16.362 1.00 91.12 155 PRO A O 1
ATOM 1163 N N . ASN A 1 156 ? 3.681 2.903 -18.173 1.00 94.06 156 ASN A N 1
ATOM 1164 C CA . ASN A 1 156 ? 2.567 2.189 -18.795 1.00 94.06 156 ASN A CA 1
ATOM 1165 C C . ASN A 1 156 ? 2.886 0.727 -19.132 1.00 94.06 156 ASN A C 1
ATOM 1167 O O . ASN A 1 156 ? 1.965 -0.024 -19.460 1.00 94.06 156 ASN A O 1
ATOM 1171 N N . LYS A 1 157 ? 4.153 0.309 -18.988 1.00 95.75 157 LYS A N 1
ATOM 1172 C CA . LYS A 1 157 ? 4.565 -1.092 -19.065 1.00 95.75 157 LYS A CA 1
ATOM 1173 C C . LYS A 1 157 ? 5.349 -1.502 -17.828 1.00 95.75 157 LYS A C 1
ATOM 1175 O O . LYS A 1 157 ? 6.397 -0.937 -17.507 1.00 95.75 157 LYS A O 1
ATOM 1180 N N . PHE A 1 158 ? 4.866 -2.523 -17.136 1.00 95.75 158 PHE A N 1
ATOM 1181 C CA . PHE A 1 158 ? 5.558 -3.085 -15.982 1.00 95.75 158 PHE A CA 1
ATOM 1182 C C . PHE A 1 158 ? 5.149 -4.527 -15.727 1.00 95.75 158 PHE A C 1
ATOM 1184 O O . PHE A 1 158 ? 4.008 -4.924 -15.952 1.00 95.75 158 PHE A O 1
ATOM 1191 N N . ASN A 1 159 ? 6.090 -5.292 -15.191 1.00 97.94 159 ASN A N 1
ATOM 1192 C CA . ASN A 1 159 ? 5.807 -6.611 -14.651 1.00 97.94 159 ASN A CA 1
ATOM 1193 C C . ASN A 1 159 ? 5.542 -6.498 -13.156 1.00 97.94 159 ASN A C 1
ATOM 1195 O O . ASN A 1 159 ? 6.191 -5.724 -12.446 1.00 97.94 159 ASN A O 1
ATOM 1199 N N . ILE A 1 160 ? 4.586 -7.287 -12.683 1.00 98.38 160 ILE A N 1
ATOM 1200 C CA . ILE A 1 160 ? 4.243 -7.387 -11.274 1.00 98.38 160 ILE A CA 1
ATOM 1201 C C . ILE A 1 160 ? 4.672 -8.763 -10.792 1.00 98.38 160 ILE A C 1
ATOM 1203 O O . ILE A 1 160 ? 4.274 -9.782 -11.359 1.00 98.38 160 ILE A O 1
ATOM 1207 N N . TYR A 1 161 ? 5.453 -8.782 -9.720 1.00 98.62 161 TYR A N 1
ATOM 1208 C CA . TYR A 1 161 ? 5.958 -9.992 -9.092 1.00 98.62 161 TYR A CA 1
ATOM 1209 C C . TYR A 1 161 ? 5.519 -10.095 -7.634 1.00 98.62 161 TYR A C 1
ATOM 1211 O O . TYR A 1 161 ? 5.207 -9.087 -6.997 1.00 98.62 161 TYR A O 1
ATOM 1219 N N . ALA A 1 162 ? 5.542 -11.309 -7.088 1.00 98.56 162 ALA A N 1
ATOM 1220 C CA . ALA A 1 162 ? 5.219 -11.573 -5.696 1.00 98.56 162 ALA A CA 1
ATOM 1221 C C . ALA A 1 162 ? 6.117 -12.646 -5.056 1.00 98.56 162 ALA A C 1
ATOM 1223 O O . ALA A 1 162 ? 6.636 -13.541 -5.730 1.00 98.56 162 ALA A O 1
ATOM 1224 N N . THR A 1 163 ? 6.313 -12.552 -3.738 1.00 98.56 163 THR A N 1
ATOM 1225 C CA . THR A 1 163 ? 6.992 -13.581 -2.934 1.00 98.56 163 THR A CA 1
ATOM 1226 C C . THR A 1 163 ? 6.512 -13.587 -1.480 1.00 98.56 163 THR A C 1
ATOM 1228 O O . THR A 1 163 ? 5.901 -12.635 -0.989 1.00 98.56 163 THR A O 1
ATOM 1231 N N . ASN A 1 164 ? 6.785 -14.690 -0.786 1.00 98.12 164 ASN A N 1
ATOM 1232 C CA . ASN A 1 164 ? 6.636 -14.831 0.665 1.00 98.12 164 ASN A CA 1
ATOM 1233 C C . ASN A 1 164 ? 7.983 -15.012 1.380 1.00 98.12 164 ASN A C 1
ATOM 1235 O O . ASN A 1 164 ? 8.010 -15.058 2.609 1.00 98.12 164 ASN A O 1
ATOM 1239 N N . ASP A 1 165 ? 9.083 -15.114 0.632 1.00 98.12 165 ASP A N 1
ATOM 1240 C CA . ASP A 1 165 ? 10.429 -15.168 1.194 1.00 98.12 165 ASP A CA 1
ATOM 1241 C C . ASP A 1 165 ? 10.799 -13.777 1.749 1.00 98.12 165 ASP A C 1
ATOM 1243 O O . ASP A 1 165 ? 10.811 -12.809 0.986 1.00 98.12 165 ASP A O 1
ATOM 1247 N N . PRO A 1 166 ? 11.051 -13.636 3.064 1.00 96.19 166 PRO A N 1
ATOM 1248 C CA . PRO A 1 166 ? 11.327 -12.342 3.676 1.00 96.19 166 PRO A CA 1
ATOM 1249 C C . PRO A 1 166 ? 12.708 -11.780 3.329 1.00 96.19 166 PRO A C 1
ATOM 1251 O O . PRO A 1 166 ? 12.863 -10.559 3.334 1.00 96.19 166 PRO A O 1
ATOM 1254 N N . ASP A 1 167 ? 13.694 -12.625 3.026 1.00 97.00 167 ASP A N 1
ATOM 1255 C CA . ASP A 1 167 ? 15.037 -12.172 2.659 1.00 97.00 167 ASP A CA 1
ATOM 1256 C C . ASP A 1 167 ? 15.000 -11.617 1.233 1.00 97.00 167 ASP A C 1
ATOM 1258 O O . ASP A 1 167 ? 15.440 -10.495 0.985 1.00 97.00 167 ASP A O 1
ATOM 1262 N N . LEU A 1 168 ? 14.345 -12.340 0.318 1.00 97.31 168 LEU A N 1
ATOM 1263 C CA . LEU A 1 168 ? 14.098 -11.860 -1.042 1.00 97.31 168 LEU A CA 1
ATOM 1264 C C . LEU A 1 168 ? 13.201 -10.612 -1.045 1.00 97.31 168 LEU A C 1
ATOM 1266 O O . LEU A 1 168 ? 13.515 -9.603 -1.674 1.00 97.31 168 LEU A O 1
ATOM 1270 N N . GLY A 1 169 ? 12.094 -10.676 -0.303 1.00 96.12 169 GLY A N 1
ATOM 1271 C CA . GLY A 1 169 ? 11.056 -9.651 -0.236 1.00 96.12 169 GLY A CA 1
ATOM 1272 C C . GLY A 1 169 ? 11.446 -8.375 0.504 1.00 96.12 169 GLY A C 1
ATOM 1273 O O . GLY A 1 169 ? 10.709 -7.391 0.450 1.00 96.12 169 GLY A O 1
ATOM 1274 N N . SER A 1 170 ? 12.585 -8.358 1.196 1.00 94.50 170 SER A N 1
ATOM 1275 C CA . SER A 1 170 ? 13.130 -7.153 1.833 1.00 94.50 170 SER A CA 1
ATOM 1276 C C . SER A 1 170 ? 14.293 -6.531 1.063 1.00 94.50 170 SER A C 1
ATOM 1278 O O . SER A 1 170 ? 14.586 -5.359 1.293 1.00 94.50 170 SER A O 1
ATOM 1280 N N . ASP A 1 171 ? 14.900 -7.251 0.114 1.00 97.06 171 ASP A N 1
ATOM 1281 C CA . ASP A 1 171 ? 15.978 -6.734 -0.726 1.00 97.06 171 ASP A CA 1
ATOM 1282 C C . ASP A 1 171 ? 15.427 -6.143 -2.035 1.00 97.06 171 ASP A C 1
ATOM 1284 O O . ASP A 1 171 ? 15.031 -6.898 -2.930 1.00 97.06 171 ASP A O 1
ATOM 1288 N N . PRO A 1 172 ? 15.408 -4.806 -2.197 1.00 95.50 172 PRO A N 1
ATOM 1289 C CA . PRO A 1 172 ? 14.972 -4.194 -3.446 1.00 95.50 172 PRO A CA 1
ATOM 1290 C C . PRO A 1 172 ? 15.914 -4.497 -4.624 1.00 95.50 172 PRO A C 1
ATOM 1292 O O . PRO A 1 172 ? 15.493 -4.358 -5.768 1.00 95.50 172 PRO A O 1
ATOM 1295 N N . ASN A 1 173 ? 17.159 -4.925 -4.379 1.00 95.75 173 ASN A N 1
ATOM 1296 C CA . ASN A 1 173 ? 18.147 -5.226 -5.422 1.00 95.75 173 ASN A CA 1
ATOM 1297 C C . ASN A 1 173 ? 18.148 -6.694 -5.865 1.00 95.75 173 ASN A C 1
ATOM 1299 O O . ASN A 1 173 ? 18.930 -7.056 -6.743 1.00 95.75 173 ASN A O 1
ATOM 1303 N N . SER A 1 174 ? 17.299 -7.539 -5.274 1.00 96.00 174 SER A N 1
ATOM 1304 C CA . SER A 1 174 ? 17.182 -8.934 -5.694 1.00 96.00 174 SER A CA 1
ATOM 1305 C C . SER A 1 174 ? 16.687 -9.058 -7.137 1.00 96.00 174 SER A C 1
ATOM 1307 O O . SER A 1 174 ? 15.952 -8.198 -7.629 1.00 96.00 174 SER A O 1
ATOM 1309 N N . GLU A 1 175 ? 17.071 -10.133 -7.824 1.00 95.00 175 GLU A N 1
ATOM 1310 C CA . GLU A 1 175 ? 16.731 -10.325 -9.233 1.00 95.00 175 GLU A CA 1
ATOM 1311 C C . GLU A 1 175 ? 15.262 -10.724 -9.399 1.00 95.00 175 GLU A C 1
ATOM 1313 O O . GLU A 1 175 ? 14.778 -11.636 -8.729 1.00 95.00 175 GLU A O 1
ATOM 1318 N N . ASP A 1 176 ? 14.564 -10.115 -10.361 1.00 95.00 176 ASP A N 1
ATOM 1319 C CA . ASP A 1 176 ? 13.158 -10.435 -10.660 1.00 95.00 176 ASP A CA 1
ATOM 1320 C C . ASP A 1 176 ? 12.947 -11.923 -11.011 1.00 95.00 176 ASP A C 1
ATOM 1322 O O . ASP A 1 176 ? 11.893 -12.486 -10.727 1.00 95.00 176 ASP A O 1
ATOM 1326 N N . SER A 1 177 ? 13.974 -12.592 -11.552 1.00 95.62 177 SER A N 1
ATOM 1327 C CA . SER A 1 177 ? 13.977 -14.029 -11.878 1.00 95.62 177 SER A CA 1
ATOM 1328 C C . SER A 1 177 ? 13.753 -14.946 -10.663 1.00 95.62 177 SER A C 1
ATOM 1330 O O . SER A 1 177 ? 13.381 -16.109 -10.825 1.00 95.62 177 SER A O 1
ATOM 1332 N N . GLN A 1 178 ? 13.985 -14.434 -9.452 1.00 97.12 178 GLN A N 1
ATOM 1333 C CA . GLN A 1 178 ? 13.817 -15.152 -8.188 1.00 97.12 178 GLN A CA 1
ATOM 1334 C C . GLN A 1 178 ? 12.388 -15.038 -7.635 1.00 97.12 178 GLN A C 1
ATOM 1336 O O . GLN A 1 178 ? 12.034 -15.750 -6.693 1.00 97.12 178 GLN A O 1
ATOM 1341 N N . TRP A 1 179 ? 11.574 -14.140 -8.193 1.00 98.12 179 TRP A N 1
ATOM 1342 C CA . TRP A 1 179 ? 10.206 -13.878 -7.762 1.00 98.12 179 TRP A CA 1
ATOM 1343 C C . TRP A 1 179 ? 9.185 -14.625 -8.629 1.00 98.12 179 TRP A C 1
ATOM 1345 O O . TRP A 1 179 ? 9.480 -15.076 -9.735 1.00 98.12 179 TRP A O 1
ATOM 1355 N N . THR A 1 180 ? 7.947 -14.743 -8.144 1.00 98.38 180 THR A N 1
ATOM 1356 C CA . THR A 1 180 ? 6.838 -15.268 -8.957 1.00 98.38 180 THR A CA 1
ATOM 1357 C C . THR A 1 180 ? 6.234 -14.133 -9.778 1.00 98.38 180 THR A C 1
ATOM 1359 O O . THR A 1 180 ? 5.775 -13.155 -9.196 1.00 98.38 180 THR A O 1
ATOM 1362 N N . LEU A 1 181 ? 6.217 -14.241 -11.108 1.00 98.19 181 LEU A N 1
ATOM 1363 C CA . LEU A 1 181 ? 5.495 -13.302 -11.976 1.00 98.19 181 LEU A CA 1
ATOM 1364 C C . LEU A 1 181 ? 3.985 -13.491 -11.787 1.00 98.19 181 LEU A C 1
ATOM 1366 O O . LEU A 1 181 ? 3.480 -14.592 -11.999 1.00 98.19 181 LEU A O 1
ATOM 1370 N N . VAL A 1 182 ? 3.275 -12.427 -11.407 1.00 98.00 182 VAL A N 1
ATOM 1371 C CA . VAL A 1 182 ? 1.819 -12.460 -11.175 1.00 98.00 182 VAL A CA 1
ATOM 1372 C C . VAL A 1 182 ? 1.020 -11.741 -12.258 1.00 98.00 182 VAL A C 1
ATOM 1374 O O . VAL A 1 182 ? -0.127 -12.099 -12.500 1.00 98.00 182 VAL A O 1
ATOM 1377 N N . SER A 1 183 ? 1.600 -10.736 -12.919 1.00 97.50 183 SER A N 1
ATOM 1378 C CA . SER A 1 183 ? 0.940 -10.023 -14.015 1.00 97.50 183 SER A CA 1
ATOM 1379 C C . SER A 1 183 ? 1.953 -9.320 -14.915 1.00 97.50 183 SER A C 1
ATOM 1381 O O . SER A 1 183 ? 2.972 -8.819 -14.437 1.00 97.50 183 SER A O 1
ATOM 1383 N N . GLU A 1 184 ? 1.643 -9.246 -16.205 1.00 97.19 184 GLU A N 1
ATOM 1384 C CA . GLU A 1 184 ? 2.342 -8.418 -17.189 1.00 97.19 184 GLU A CA 1
ATOM 1385 C C . GLU A 1 184 ? 1.394 -7.290 -17.606 1.00 97.19 184 GLU A C 1
ATOM 1387 O O . GLU A 1 184 ? 0.288 -7.545 -18.086 1.00 97.19 184 GLU A O 1
ATOM 1392 N N . VAL A 1 185 ? 1.807 -6.042 -17.398 1.00 95.50 185 VAL A N 1
ATOM 1393 C CA . VAL A 1 185 ? 1.006 -4.857 -17.716 1.00 95.50 185 VAL A CA 1
ATOM 1394 C C . VAL A 1 185 ? 1.607 -4.173 -18.936 1.00 95.50 185 VAL A C 1
ATOM 1396 O O . VAL A 1 185 ? 2.776 -3.797 -18.926 1.00 95.50 185 VAL A O 1
ATOM 1399 N N . ASP A 1 186 ? 0.789 -3.991 -19.970 1.00 95.50 186 ASP A N 1
ATOM 1400 C CA . ASP A 1 186 ? 1.077 -3.169 -21.147 1.00 95.50 186 ASP A CA 1
ATOM 1401 C C . ASP A 1 186 ? -0.184 -2.364 -21.477 1.00 95.50 186 ASP A C 1
ATOM 1403 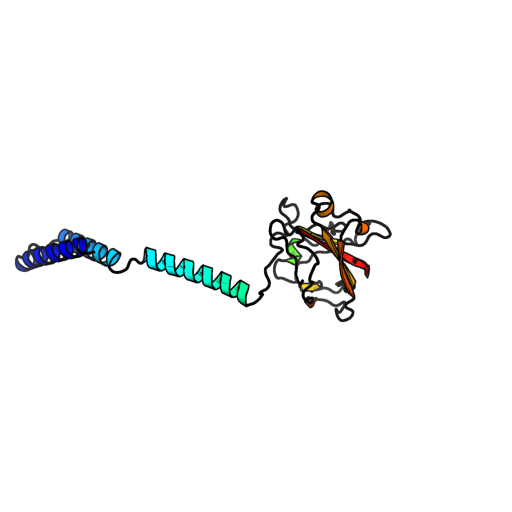O O . ASP A 1 186 ? -1.073 -2.840 -22.185 1.00 95.50 186 ASP A O 1
ATOM 1407 N N . GLU A 1 187 ? -0.289 -1.171 -20.889 1.00 93.44 187 GLU A N 1
ATOM 1408 C CA . GLU A 1 187 ? -1.499 -0.347 -20.924 1.00 93.44 187 GLU A CA 1
ATOM 1409 C C . GLU A 1 187 ? -1.269 0.955 -21.700 1.00 93.44 187 GLU A C 1
ATOM 1411 O O . GLU A 1 187 ? -1.115 2.032 -21.117 1.00 93.44 187 GLU A O 1
ATOM 1416 N N . PRO A 1 188 ? -1.278 0.907 -23.047 1.00 89.25 188 PRO A N 1
ATOM 1417 C CA . PRO A 1 188 ? -0.959 2.060 -23.891 1.00 89.25 188 PRO A CA 1
ATOM 1418 C C . PRO A 1 188 ? -1.969 3.208 -23.761 1.00 89.25 188 PRO A C 1
ATOM 1420 O O . PRO A 1 188 ? -1.730 4.301 -24.275 1.00 89.25 188 PRO A O 1
ATOM 1423 N N . THR A 1 189 ? -3.110 2.975 -23.106 1.00 89.25 189 THR A N 1
ATOM 1424 C CA . THR A 1 189 ? -4.107 4.008 -22.821 1.00 89.25 189 THR A CA 1
ATOM 1425 C C . THR A 1 189 ? -3.717 4.921 -21.667 1.00 89.25 189 THR A C 1
ATOM 1427 O O . THR A 1 189 ? -4.340 5.970 -21.526 1.00 89.25 189 THR A O 1
ATOM 1430 N N . ILE A 1 190 ? -2.720 4.555 -20.854 1.00 90.31 190 ILE A N 1
ATOM 1431 C CA . ILE A 1 190 ? -2.167 5.428 -19.815 1.00 90.31 190 ILE A CA 1
ATOM 1432 C C . ILE A 1 190 ? -1.350 6.516 -20.526 1.00 90.31 190 ILE A C 1
ATOM 1434 O O . ILE A 1 190 ? -0.315 6.208 -21.128 1.00 90.31 190 ILE A O 1
ATOM 1438 N N . PRO A 1 191 ? -1.809 7.782 -20.530 1.00 87.31 191 PRO A N 1
ATOM 1439 C CA . PRO A 1 191 ? -1.106 8.832 -21.245 1.00 87.31 191 PRO A CA 1
ATOM 1440 C C . PRO A 1 191 ? 0.174 9.211 -20.497 1.00 87.31 191 PRO A C 1
ATOM 1442 O O . PRO A 1 191 ? 0.174 9.325 -19.275 1.00 87.31 191 PRO A O 1
ATOM 1445 N N . ASN A 1 192 ? 1.256 9.490 -21.227 1.00 88.44 192 ASN A N 1
ATOM 1446 C CA . ASN A 1 192 ? 2.433 10.129 -20.636 1.00 88.44 192 ASN A CA 1
ATOM 1447 C C . ASN A 1 192 ? 2.202 11.647 -20.553 1.00 88.44 192 ASN A C 1
ATOM 1449 O O . ASN A 1 192 ? 2.653 12.414 -21.407 1.00 88.44 192 ASN A O 1
ATOM 1453 N N . SER A 1 193 ? 1.396 12.064 -19.578 1.00 89.62 193 SER A N 1
ATOM 1454 C CA . SER A 1 193 ? 1.026 13.461 -19.347 1.00 89.62 193 SER A CA 1
ATOM 1455 C C . SER A 1 193 ? 0.922 13.767 -17.858 1.00 89.62 193 SER A C 1
ATOM 1457 O O . SER A 1 193 ? 0.687 12.871 -17.050 1.00 89.62 193 SER A O 1
ATOM 1459 N N . ALA A 1 194 ? 1.030 15.050 -17.505 1.00 92.12 194 ALA A N 1
ATOM 1460 C CA . ALA A 1 194 ? 0.840 15.494 -16.131 1.00 92.12 194 ALA A CA 1
ATOM 1461 C C . ALA A 1 194 ? -0.508 14.999 -15.584 1.00 92.12 194 ALA A C 1
ATOM 1463 O O . ALA A 1 194 ? -1.526 15.097 -16.272 1.00 92.12 194 ALA A O 1
ATOM 1464 N N . GLU A 1 195 ? -0.492 14.461 -14.363 1.00 91.81 195 GLU A N 1
ATOM 1465 C CA . GLU A 1 195 ? -1.682 13.961 -13.657 1.00 91.81 195 GLU A CA 1
ATOM 1466 C C . GLU A 1 195 ? -2.452 12.850 -14.395 1.00 91.81 195 GLU A C 1
ATOM 1468 O O . GLU A 1 195 ? -3.642 12.640 -14.155 1.00 91.81 195 GLU A O 1
ATOM 1473 N N . ALA A 1 196 ? -1.779 12.101 -15.277 1.00 92.81 196 ALA A N 1
ATOM 1474 C CA . ALA A 1 196 ? -2.331 10.887 -15.864 1.00 92.81 196 ALA A CA 1
ATOM 1475 C C . ALA A 1 196 ? -2.770 9.918 -14.759 1.00 92.81 196 ALA A C 1
ATOM 1477 O O . ALA A 1 196 ? -1.953 9.474 -13.958 1.00 92.81 196 ALA A O 1
ATOM 1478 N N . HIS A 1 197 ? -4.061 9.605 -14.713 1.00 92.81 197 HIS A N 1
ATOM 1479 C CA . HIS A 1 197 ? -4.642 8.753 -13.686 1.00 92.81 197 HIS A CA 1
ATOM 1480 C C . HIS A 1 197 ? -5.004 7.387 -14.255 1.00 92.81 197 HIS A C 1
ATOM 1482 O O . HIS A 1 197 ? -5.585 7.295 -15.340 1.00 92.81 197 HIS A O 1
ATOM 1488 N N . TYR A 1 198 ? -4.711 6.336 -13.499 1.00 93.19 198 TYR A N 1
ATOM 1489 C CA . TYR A 1 198 ? -5.052 4.974 -13.874 1.00 93.19 198 TYR A CA 1
ATOM 1490 C C . TYR A 1 198 ? -5.492 4.156 -12.663 1.00 93.19 198 TYR A C 1
ATOM 1492 O O . TYR A 1 198 ? -4.913 4.249 -11.583 1.00 93.19 198 TYR A O 1
ATOM 1500 N N . THR A 1 199 ? -6.503 3.314 -12.872 1.00 92.44 199 THR A N 1
ATOM 1501 C CA . THR A 1 199 ? -6.916 2.260 -11.944 1.00 92.44 199 THR A CA 1
ATOM 1502 C C . THR A 1 199 ? -6.838 0.936 -12.685 1.00 92.44 1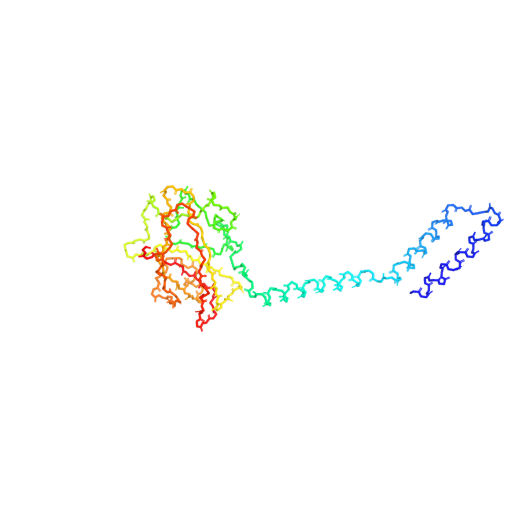99 THR A C 1
ATOM 1504 O O . THR A 1 199 ? -7.441 0.792 -13.749 1.00 92.44 199 THR A O 1
ATOM 1507 N N . SER A 1 200 ? -6.121 -0.032 -12.124 1.00 93.06 200 SER A N 1
ATOM 1508 C CA . SER A 1 200 ? -6.012 -1.361 -12.715 1.00 93.06 200 SER A CA 1
ATOM 1509 C C . SER A 1 200 ? -7.316 -2.158 -12.582 1.00 93.06 200 SER A C 1
ATOM 1511 O O . SER A 1 200 ? -8.108 -1.907 -11.666 1.00 93.06 200 SER A O 1
ATOM 1513 N N . PRO A 1 201 ? -7.529 -3.192 -13.416 1.00 91.56 201 PRO A N 1
ATOM 1514 C CA . PRO A 1 201 ? -8.426 -4.279 -13.038 1.00 91.56 201 PRO A CA 1
ATOM 1515 C C . PRO A 1 201 ? -7.926 -4.977 -11.759 1.00 91.56 201 PRO A C 1
ATOM 1517 O O . PRO A 1 201 ? -6.787 -4.780 -11.322 1.00 91.56 201 PRO A O 1
ATOM 1520 N N . VAL A 1 202 ? -8.779 -5.814 -11.165 1.00 92.88 202 VAL A N 1
ATOM 1521 C CA . VAL A 1 202 ? -8.351 -6.713 -10.085 1.00 92.88 202 VAL A CA 1
ATOM 1522 C C . VAL A 1 202 ? -7.382 -7.743 -10.658 1.00 92.88 202 VAL A C 1
ATOM 1524 O O . VAL A 1 202 ? -7.679 -8.404 -11.652 1.00 92.88 202 VAL A O 1
ATOM 1527 N N . ILE A 1 203 ? -6.227 -7.860 -10.017 1.00 95.25 203 ILE A N 1
ATOM 1528 C CA . ILE A 1 203 ? -5.226 -8.889 -10.258 1.00 95.25 203 ILE A CA 1
ATOM 1529 C C . ILE A 1 203 ? -5.486 -10.005 -9.257 1.00 95.25 203 ILE A C 1
ATOM 1531 O O . ILE A 1 203 ? -5.393 -9.799 -8.047 1.00 95.25 203 ILE A O 1
ATOM 1535 N N . GLU A 1 204 ? -5.807 -11.179 -9.784 1.00 94.88 204 GLU A N 1
ATOM 1536 C CA . GLU A 1 204 ? -5.930 -12.419 -9.025 1.00 94.88 204 GLU A CA 1
ATOM 1537 C C . GLU A 1 204 ? -4.593 -13.163 -9.076 1.00 94.88 204 GLU A C 1
ATOM 1539 O O . GLU A 1 204 ? -3.997 -13.304 -10.145 1.00 94.88 204 GLU A O 1
ATOM 1544 N N . MET A 1 205 ? -4.123 -13.644 -7.930 1.00 96.25 205 MET A N 1
ATOM 1545 C CA . MET A 1 205 ? -2.877 -14.400 -7.800 1.00 96.25 205 MET A CA 1
ATOM 1546 C C . MET A 1 205 ? -3.180 -15.860 -7.452 1.00 96.25 205 MET A C 1
ATOM 1548 O O . MET A 1 205 ? -4.214 -16.187 -6.867 1.00 96.25 205 MET A O 1
ATOM 1552 N N . ASP A 1 206 ? -2.263 -16.759 -7.795 1.00 94.75 206 ASP A N 1
ATOM 1553 C CA . ASP A 1 206 ? -2.392 -18.199 -7.535 1.00 94.75 206 ASP A CA 1
ATOM 1554 C C . ASP A 1 206 ? -2.185 -18.577 -6.056 1.00 94.75 206 ASP A C 1
ATOM 1556 O O . ASP A 1 206 ? -2.505 -19.695 -5.641 1.00 94.75 206 ASP A O 1
ATOM 1560 N N . ASN A 1 207 ? -1.678 -17.642 -5.249 1.00 96.81 207 ASN A N 1
ATOM 1561 C CA . ASN A 1 207 ? -1.424 -17.808 -3.828 1.00 96.81 207 ASN A CA 1
ATOM 1562 C C . ASN A 1 207 ? -1.625 -16.490 -3.062 1.00 96.81 207 ASN A C 1
ATOM 1564 O O . ASN A 1 207 ? -1.741 -15.408 -3.635 1.00 96.81 207 ASN A O 1
ATOM 1568 N N . THR A 1 208 ? -1.650 -16.57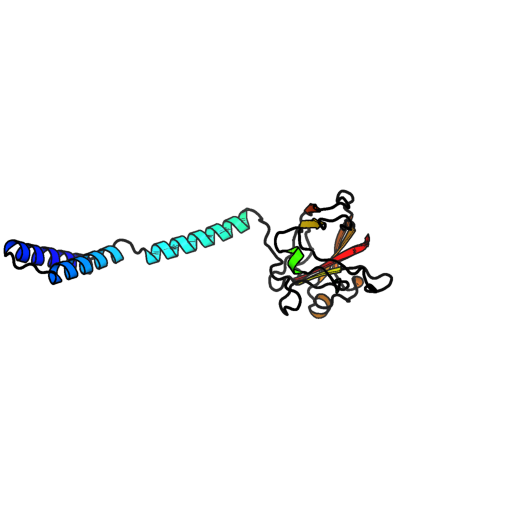9 -1.735 1.00 97.31 208 THR A N 1
ATOM 1569 C CA . THR A 1 208 ? -1.585 -15.420 -0.846 1.00 97.31 208 THR A CA 1
ATOM 1570 C C . THR A 1 208 ? -0.131 -14.981 -0.684 1.00 97.31 208 THR A C 1
ATOM 1572 O O . THR A 1 208 ? 0.706 -15.758 -0.219 1.00 97.31 208 THR A O 1
ATOM 1575 N N . TYR A 1 209 ? 0.162 -13.727 -1.024 1.00 98.38 209 TYR A N 1
ATOM 1576 C CA . TYR A 1 209 ? 1.501 -13.148 -0.994 1.00 98.38 209 TYR A CA 1
ATOM 1577 C C . TYR A 1 209 ? 1.599 -11.955 -0.045 1.00 98.38 209 TYR A C 1
ATOM 1579 O O . TYR A 1 209 ? 0.668 -11.156 0.077 1.00 98.38 209 TYR A O 1
ATOM 1587 N N . ARG A 1 210 ? 2.749 -11.828 0.626 1.00 97.62 210 ARG A N 1
ATOM 1588 C CA . ARG A 1 210 ? 3.087 -10.685 1.487 1.00 97.62 210 ARG A CA 1
ATOM 1589 C C . ARG A 1 210 ? 3.839 -9.586 0.746 1.00 97.62 210 ARG A C 1
ATOM 1591 O O . ARG A 1 210 ? 3.623 -8.417 1.050 1.00 97.62 210 ARG A O 1
ATOM 1598 N N . TYR A 1 211 ? 4.746 -9.943 -0.155 1.00 98.69 211 TYR A N 1
ATOM 1599 C CA . TYR A 1 211 ? 5.585 -8.976 -0.853 1.00 98.69 211 TYR A CA 1
ATOM 1600 C C . TYR A 1 211 ? 5.163 -8.882 -2.308 1.00 98.69 211 TYR A C 1
ATOM 1602 O O . TYR A 1 211 ? 5.042 -9.913 -2.967 1.00 98.69 211 TYR A O 1
ATOM 1610 N N . ILE A 1 212 ? 4.973 -7.658 -2.794 1.00 98.56 212 ILE A N 1
ATOM 1611 C CA . ILE A 1 212 ? 4.608 -7.347 -4.179 1.00 98.56 212 ILE A CA 1
ATOM 1612 C C . ILE A 1 212 ? 5.656 -6.392 -4.746 1.00 98.56 212 ILE A C 1
ATOM 1614 O O . ILE A 1 212 ? 6.102 -5.482 -4.050 1.00 98.56 212 ILE A O 1
ATOM 1618 N N . ARG A 1 213 ? 6.049 -6.570 -6.004 1.00 98.44 213 ARG A N 1
ATOM 1619 C CA . ARG A 1 213 ? 7.000 -5.699 -6.698 1.00 98.44 213 ARG A CA 1
ATOM 1620 C C . ARG A 1 213 ? 6.446 -5.289 -8.051 1.00 98.44 213 ARG A C 1
ATOM 1622 O O . ARG A 1 213 ? 5.993 -6.138 -8.806 1.00 98.44 213 ARG A O 1
ATOM 1629 N N . PHE A 1 214 ? 6.554 -4.005 -8.360 1.00 98.06 214 PHE A N 1
ATOM 1630 C CA . PHE A 1 214 ? 6.321 -3.439 -9.683 1.00 98.06 214 PHE A CA 1
ATOM 1631 C C . PHE A 1 214 ? 7.679 -3.130 -10.310 1.00 98.06 214 PHE A C 1
ATOM 1633 O O . PHE A 1 214 ? 8.409 -2.307 -9.762 1.00 98.06 214 PHE A O 1
ATOM 1640 N N . SER A 1 215 ? 8.014 -3.761 -11.434 1.00 97.56 215 SER A N 1
ATOM 1641 C CA . SER A 1 215 ? 9.240 -3.492 -12.199 1.00 97.56 215 SER A CA 1
ATOM 1642 C C . SER A 1 215 ? 8.885 -2.812 -13.518 1.00 97.56 215 SER A C 1
ATOM 1644 O O . SER A 1 215 ? 8.190 -3.402 -14.344 1.00 97.56 215 SER A O 1
ATOM 1646 N N . VAL A 1 216 ? 9.350 -1.577 -13.720 1.00 94.56 216 VAL A N 1
ATOM 1647 C CA . VAL A 1 216 ? 9.038 -0.753 -14.901 1.00 94.56 216 VAL A CA 1
ATOM 1648 C C . VAL A 1 216 ? 9.902 -1.176 -16.083 1.00 94.56 216 VAL A C 1
ATOM 1650 O O . VAL A 1 216 ? 11.123 -1.038 -16.027 1.00 94.56 216 VAL A O 1
ATOM 1653 N N . ILE A 1 217 ? 9.272 -1.677 -17.150 1.00 92.38 217 ILE A N 1
ATOM 1654 C CA . ILE A 1 217 ? 9.970 -2.281 -18.301 1.00 92.38 217 ILE A CA 1
ATOM 1655 C C . ILE A 1 217 ? 9.908 -1.447 -19.586 1.00 92.38 217 ILE A C 1
ATOM 1657 O O . ILE A 1 217 ? 10.573 -1.801 -20.564 1.00 92.38 217 ILE A O 1
ATOM 1661 N N . GLY A 1 218 ? 9.137 -0.356 -19.604 1.00 77.06 218 GLY A N 1
ATOM 1662 C CA . GLY A 1 218 ? 9.033 0.549 -20.750 1.00 77.06 218 GLY A CA 1
ATOM 1663 C C . GLY A 1 218 ? 8.010 1.658 -20.585 1.00 77.06 218 GLY A C 1
ATOM 1664 O O . GLY A 1 218 ? 7.172 1.577 -19.657 1.00 77.06 218 GLY A O 1
#